Protein AF-A0A9P6S720-F1 (afdb_monomer_lite)

pLDDT: mean 76.8, std 18.46, range [33.25, 97.88]

Structure (mmCIF, N/CA/C/O backbone):
data_AF-A0A9P6S720-F1
#
_entry.id   AF-A0A9P6S720-F1
#
loop_
_atom_site.group_PDB
_atom_site.id
_atom_site.type_symbol
_atom_site.label_atom_id
_atom_site.label_alt_id
_atom_site.label_comp_id
_atom_site.label_asym_id
_atom_site.label_entity_id
_atom_site.label_seq_id
_atom_site.pdbx_PDB_ins_code
_atom_site.Cartn_x
_atom_site.Cartn_y
_atom_site.Cartn_z
_atom_site.occupancy
_atom_site.B_iso_or_equiv
_atom_site.auth_seq_id
_atom_site.auth_comp_id
_atom_site.auth_asym_id
_atom_site.auth_atom_id
_atom_site.pdbx_PDB_model_num
ATOM 1 N N . MET A 1 1 ? 17.315 -26.472 39.258 1.00 52.28 1 MET A N 1
ATOM 2 C CA . MET A 1 1 ? 18.480 -26.082 38.431 1.00 52.28 1 MET A CA 1
ATOM 3 C C . MET A 1 1 ? 19.164 -24.926 39.129 1.00 52.28 1 MET A C 1
ATOM 5 O O . MET A 1 1 ? 18.508 -23.915 39.336 1.00 52.28 1 MET A O 1
ATOM 9 N N . SER A 1 2 ? 20.413 -25.101 39.563 1.00 62.78 2 SER A N 1
ATOM 10 C CA . SER A 1 2 ? 21.173 -24.037 40.233 1.00 62.78 2 SER A CA 1
ATOM 11 C C . SER A 1 2 ? 21.426 -22.878 39.263 1.00 62.78 2 SER A C 1
ATOM 13 O O . SER A 1 2 ? 21.755 -23.125 38.101 1.00 62.78 2 SER A O 1
ATOM 15 N N . TYR A 1 3 ? 21.280 -21.635 39.731 1.00 51.88 3 TYR A N 1
ATOM 16 C CA . TYR A 1 3 ? 21.585 -20.415 38.970 1.00 51.88 3 TYR A CA 1
ATOM 17 C C . TYR A 1 3 ? 22.996 -20.443 38.360 1.00 51.88 3 TYR A C 1
ATOM 19 O O . TYR A 1 3 ? 23.184 -19.973 37.237 1.00 51.88 3 TYR A O 1
ATOM 27 N N . ALA A 1 4 ? 23.941 -21.114 39.027 1.00 59.47 4 ALA A N 1
ATOM 28 C CA . ALA A 1 4 ? 25.299 -21.327 38.537 1.00 59.47 4 ALA A CA 1
ATOM 29 C C . ALA A 1 4 ? 25.345 -22.037 37.170 1.00 59.47 4 ALA A C 1
ATOM 31 O O . ALA A 1 4 ? 26.154 -21.683 36.323 1.00 59.47 4 ALA A O 1
ATOM 32 N N . LEU A 1 5 ? 24.433 -22.982 36.900 1.00 60.88 5 LEU A N 1
ATOM 33 C CA . LEU A 1 5 ? 24.398 -23.717 35.627 1.00 60.88 5 LEU A CA 1
ATOM 34 C C . LEU A 1 5 ? 23.847 -22.879 34.466 1.00 60.88 5 LEU A C 1
ATOM 36 O O . LEU A 1 5 ? 24.187 -23.129 33.312 1.00 60.88 5 LEU A O 1
ATOM 40 N N . ILE A 1 6 ? 22.981 -21.899 34.745 1.00 64.56 6 ILE A N 1
ATOM 41 C CA . ILE A 1 6 ? 22.449 -20.993 33.717 1.00 64.56 6 ILE A CA 1
ATOM 42 C C . ILE A 1 6 ? 23.493 -19.926 33.384 1.00 64.56 6 ILE A C 1
ATOM 44 O O . ILE A 1 6 ? 23.727 -19.672 32.203 1.00 64.56 6 ILE A O 1
ATOM 48 N N . ALA A 1 7 ? 24.156 -19.369 34.403 1.00 62.78 7 ALA A N 1
ATOM 49 C CA . ALA A 1 7 ? 25.266 -18.435 34.229 1.00 62.78 7 ALA A CA 1
ATOM 50 C C . ALA A 1 7 ? 26.423 -19.083 33.450 1.00 62.78 7 ALA A C 1
ATOM 52 O O . ALA A 1 7 ? 26.843 -18.549 32.428 1.00 62.78 7 ALA A O 1
ATOM 53 N N . ASP A 1 8 ? 26.839 -20.292 33.832 1.00 69.75 8 ASP A N 1
ATOM 54 C CA . ASP A 1 8 ? 27.875 -21.065 33.135 1.00 69.75 8 ASP A CA 1
ATOM 55 C C . ASP A 1 8 ? 27.491 -21.372 31.673 1.00 69.75 8 ASP A C 1
ATOM 57 O O . ASP A 1 8 ? 28.316 -21.290 30.766 1.00 69.75 8 ASP A O 1
ATOM 61 N N . ARG A 1 9 ? 26.208 -21.629 31.383 1.00 69.12 9 ARG A N 1
ATOM 62 C CA . ARG A 1 9 ? 25.745 -21.862 30.003 1.00 69.12 9 ARG A CA 1
ATOM 63 C C . ARG A 1 9 ? 25.724 -20.593 29.147 1.00 69.12 9 ARG A C 1
ATOM 65 O O . ARG A 1 9 ? 25.932 -20.690 27.937 1.00 69.12 9 ARG A O 1
ATOM 72 N N . ILE A 1 10 ? 25.455 -19.431 29.743 1.00 67.50 10 ILE A N 1
ATOM 73 C CA . ILE A 1 10 ? 25.522 -18.128 29.062 1.00 67.50 10 ILE A CA 1
ATOM 74 C C . ILE A 1 10 ? 26.986 -17.759 28.804 1.00 67.50 10 ILE A C 1
ATOM 76 O O . ILE A 1 10 ? 27.323 -17.434 27.668 1.00 67.50 10 ILE A O 1
ATOM 80 N N . LEU A 1 11 ? 27.858 -17.930 29.803 1.00 68.62 11 LEU A N 1
ATOM 81 C CA . LEU A 1 11 ? 29.299 -17.695 29.687 1.00 68.62 11 LEU A CA 1
ATOM 82 C C . LEU A 1 11 ? 29.942 -18.602 28.630 1.00 68.62 11 LEU A C 1
ATOM 84 O O . LEU A 1 11 ? 30.684 -18.116 27.785 1.00 68.62 11 LEU A O 1
ATOM 88 N N . ARG A 1 12 ? 29.590 -19.895 28.574 1.00 69.88 12 ARG A N 1
ATOM 89 C CA . ARG A 1 12 ? 30.090 -20.806 27.523 1.00 69.88 12 ARG A CA 1
ATOM 90 C C . ARG A 1 12 ? 29.582 -20.460 26.127 1.00 69.88 12 ARG A C 1
ATOM 92 O O . ARG A 1 12 ? 30.325 -20.613 25.163 1.00 69.88 12 ARG A O 1
ATOM 99 N N . LYS A 1 13 ? 28.329 -20.005 25.995 1.00 67.94 13 LYS A N 1
ATOM 100 C CA . LYS A 1 13 ? 27.794 -19.550 24.700 1.00 67.94 13 LYS A CA 1
ATOM 101 C C . LYS A 1 13 ? 28.466 -18.264 24.222 1.00 67.94 13 LYS A C 1
ATOM 103 O O . LYS A 1 13 ? 28.666 -18.133 23.020 1.00 67.94 13 LYS A O 1
ATOM 108 N N . HIS A 1 14 ? 28.827 -17.365 25.138 1.00 58.88 14 HIS A N 1
ATOM 109 C CA . HIS A 1 14 ? 29.629 -16.183 24.821 1.00 58.88 14 HIS A CA 1
ATOM 110 C C . HIS A 1 14 ? 31.066 -16.565 24.454 1.00 58.88 14 HIS A C 1
ATOM 112 O O . HIS A 1 14 ? 31.522 -16.187 23.383 1.00 58.88 14 HIS A O 1
ATOM 118 N N . ALA A 1 15 ? 31.725 -17.427 25.236 1.00 59.47 15 ALA A N 1
ATOM 119 C CA . ALA A 1 15 ? 33.087 -17.894 24.959 1.00 59.47 15 ALA A CA 1
ATOM 120 C C . ALA A 1 15 ? 33.230 -18.605 23.599 1.00 59.47 15 ALA A C 1
ATOM 122 O O . ALA A 1 15 ? 34.258 -18.495 22.937 1.00 59.47 15 ALA A O 1
ATOM 123 N N . GLN A 1 16 ? 32.187 -19.303 23.139 1.00 62.94 16 GLN A N 1
ATOM 124 C CA . GLN A 1 16 ? 32.160 -19.926 21.808 1.00 62.94 16 GLN A CA 1
ATOM 125 C C . GLN A 1 16 ? 31.923 -18.924 20.660 1.00 62.94 16 GLN A C 1
ATOM 127 O O . GLN A 1 16 ? 32.181 -19.260 19.506 1.00 62.94 16 GLN A O 1
ATOM 132 N N . GLY A 1 17 ? 31.461 -17.703 20.950 1.00 55.16 17 GLY A N 1
ATOM 133 C CA . GLY A 1 17 ? 31.323 -16.609 19.981 1.00 55.16 17 GLY A CA 1
ATOM 134 C C . GLY A 1 17 ? 32.624 -15.841 19.700 1.00 55.16 17 GLY A C 1
ATOM 135 O O . GLY A 1 17 ? 32.725 -15.209 18.651 1.00 55.16 17 GLY A O 1
ATOM 136 N N . ILE A 1 18 ? 33.630 -15.962 20.578 1.00 49.88 18 ILE A N 1
ATOM 137 C CA . ILE A 1 18 ? 34.904 -15.209 20.566 1.00 49.88 18 ILE A CA 1
ATOM 138 C C . ILE A 1 18 ? 35.807 -15.549 19.358 1.00 49.88 18 ILE A C 1
ATOM 140 O O . ILE A 1 18 ? 36.716 -14.798 19.021 1.00 49.88 18 ILE A O 1
ATOM 144 N N . GLN A 1 19 ? 35.543 -16.625 18.606 1.00 48.62 19 GLN A N 1
ATOM 145 C CA . GLN A 1 19 ? 36.340 -16.946 17.406 1.00 48.62 19 GLN A CA 1
ATOM 146 C C . GLN A 1 19 ? 36.061 -16.056 16.178 1.00 48.62 19 GLN A C 1
ATOM 148 O O . GLN A 1 19 ? 36.709 -16.223 15.144 1.00 48.62 19 GLN A O 1
ATOM 153 N N . ARG A 1 20 ? 35.135 -15.092 16.256 1.00 50.00 20 ARG A N 1
ATOM 154 C CA . ARG A 1 20 ? 34.999 -14.032 15.244 1.00 50.00 20 ARG A CA 1
ATOM 155 C C . ARG A 1 20 ? 35.524 -12.726 15.826 1.00 50.00 20 ARG A C 1
ATOM 157 O O . ARG A 1 20 ? 34.793 -12.068 16.548 1.00 50.00 20 ARG A O 1
ATOM 164 N N . GLY A 1 21 ? 36.774 -12.399 15.490 1.00 49.19 21 GLY A N 1
ATOM 165 C CA . GLY A 1 21 ? 37.521 -11.232 15.972 1.00 49.19 21 GLY A CA 1
ATOM 166 C C . GLY A 1 21 ? 36.708 -9.938 16.008 1.00 49.19 21 GLY A C 1
ATOM 167 O O . GLY A 1 21 ? 36.538 -9.276 14.985 1.00 49.19 21 GLY A O 1
ATOM 168 N N . GLY A 1 22 ? 36.229 -9.621 17.205 1.00 54.44 22 GLY A N 1
ATOM 169 C CA . GLY A 1 22 ? 35.614 -8.370 17.615 1.00 54.44 22 GLY A CA 1
ATOM 170 C C . GLY A 1 22 ? 36.131 -8.048 19.015 1.00 54.44 22 GLY A C 1
ATOM 171 O O . GLY A 1 22 ? 36.424 -8.961 19.786 1.00 54.44 22 GLY A O 1
ATOM 172 N N . ASP A 1 23 ? 36.328 -6.762 19.261 1.00 52.97 23 ASP A N 1
ATOM 173 C CA . ASP A 1 23 ? 37.162 -6.184 20.311 1.00 52.97 23 ASP A CA 1
ATOM 174 C C . ASP A 1 23 ? 36.810 -6.662 21.736 1.00 52.97 23 ASP A C 1
ATOM 176 O O . ASP A 1 23 ? 35.655 -6.624 22.158 1.00 52.97 23 ASP A O 1
ATOM 180 N N . GLU A 1 24 ? 37.830 -7.069 22.505 1.00 57.31 24 GLU A N 1
ATOM 181 C CA . GLU A 1 24 ? 37.723 -7.601 23.881 1.00 57.31 24 GLU A CA 1
ATOM 182 C C . GLU A 1 24 ? 37.114 -6.603 24.897 1.00 57.31 24 GLU A C 1
ATOM 184 O O . GLU A 1 24 ? 36.799 -6.965 26.031 1.00 57.31 24 GLU A O 1
ATOM 189 N N . GLU A 1 25 ? 36.919 -5.344 24.501 1.00 58.59 25 GLU A N 1
ATOM 190 C CA . GLU A 1 25 ? 36.435 -4.254 25.352 1.00 58.59 25 GLU A CA 1
ATOM 191 C C . GLU A 1 25 ? 34.898 -4.248 25.518 1.00 58.59 25 GLU A C 1
ATOM 193 O O . GLU A 1 25 ? 34.381 -3.759 26.527 1.00 58.59 25 GLU A O 1
ATOM 198 N N . GLU A 1 26 ? 34.144 -4.847 24.583 1.00 58.03 26 GLU A N 1
ATOM 199 C CA . GLU A 1 26 ? 32.668 -4.898 24.636 1.00 58.03 26 GLU A CA 1
ATOM 200 C C . GLU A 1 26 ? 32.151 -5.872 25.718 1.00 58.03 26 GLU A C 1
ATOM 202 O O . GLU A 1 26 ? 31.072 -5.681 26.289 1.00 58.03 26 GLU A O 1
ATOM 207 N N . ASP A 1 27 ? 32.952 -6.881 26.070 1.00 61.22 27 ASP A N 1
ATOM 208 C CA . ASP A 1 27 ? 32.556 -7.952 26.989 1.00 61.22 27 ASP A CA 1
ATOM 209 C C . ASP A 1 27 ? 32.776 -7.602 28.476 1.00 61.22 27 ASP A C 1
ATOM 211 O O . ASP A 1 27 ? 32.102 -8.160 29.349 1.00 61.22 27 ASP A O 1
ATOM 215 N N . SER A 1 28 ? 33.644 -6.630 28.785 1.00 72.06 28 SER A N 1
ATOM 216 C CA . SER A 1 28 ? 33.959 -6.231 30.168 1.00 72.06 28 SER A CA 1
ATOM 217 C C . SER A 1 28 ? 32.763 -5.569 30.876 1.00 72.06 28 SER A C 1
ATOM 219 O O . SER A 1 28 ? 32.380 -5.946 31.986 1.00 72.06 28 SER A O 1
ATOM 221 N N . ALA A 1 29 ? 32.069 -4.654 30.190 1.00 71.81 29 ALA A N 1
ATOM 222 C CA . ALA A 1 29 ? 30.961 -3.888 30.771 1.00 71.81 29 ALA A CA 1
ATOM 223 C C . ALA A 1 29 ? 29.730 -4.752 31.114 1.00 71.81 29 ALA A C 1
ATOM 225 O O . ALA A 1 29 ? 28.983 -4.457 32.052 1.00 71.81 29 ALA A O 1
ATOM 226 N N . VAL A 1 30 ? 29.501 -5.834 30.361 1.00 69.50 30 VAL A N 1
ATOM 227 C CA . VAL A 1 30 ? 28.395 -6.770 30.617 1.00 69.50 30 VAL A CA 1
ATOM 228 C C . VAL A 1 30 ? 28.680 -7.617 31.855 1.00 69.50 30 VAL A C 1
ATOM 230 O O . VAL A 1 30 ? 27.772 -7.849 32.657 1.00 69.50 30 VAL A O 1
ATOM 233 N N . VAL A 1 31 ? 29.930 -8.051 32.034 1.00 73.25 31 VAL A N 1
ATOM 234 C CA . VAL A 1 31 ? 30.364 -8.822 33.206 1.00 73.25 31 VAL A CA 1
ATOM 235 C C . VAL A 1 31 ? 30.277 -7.967 34.471 1.00 73.25 31 VAL A C 1
ATOM 237 O O . VAL A 1 31 ? 29.676 -8.408 35.453 1.00 73.25 31 VAL A O 1
ATOM 240 N N . ASP A 1 32 ? 30.742 -6.719 34.422 1.00 75.94 32 ASP A N 1
ATOM 241 C CA . ASP A 1 32 ? 30.662 -5.788 35.552 1.00 75.94 32 ASP A CA 1
ATOM 242 C C . ASP A 1 32 ? 29.213 -5.476 35.954 1.00 75.94 32 ASP A C 1
ATOM 244 O O . ASP A 1 32 ? 28.881 -5.461 37.140 1.00 75.94 32 ASP A O 1
ATOM 248 N N . ALA A 1 33 ? 28.305 -5.313 34.984 1.00 73.75 33 ALA A N 1
ATOM 249 C CA . ALA A 1 33 ? 26.884 -5.092 35.259 1.00 73.75 33 ALA A CA 1
ATOM 250 C C . ALA A 1 33 ? 26.200 -6.311 35.911 1.00 73.75 33 ALA A C 1
ATOM 252 O O . ALA A 1 33 ? 25.282 -6.151 36.721 1.00 73.75 33 ALA A O 1
ATOM 253 N N . VAL A 1 34 ? 26.633 -7.530 35.568 1.00 71.00 34 VAL A N 1
ATOM 254 C CA . VAL A 1 34 ? 26.128 -8.776 36.169 1.00 71.00 34 VAL A CA 1
ATOM 255 C C . VAL A 1 34 ? 26.677 -8.963 37.583 1.00 71.00 34 VAL A C 1
ATOM 257 O O . VAL A 1 34 ? 25.914 -9.325 38.480 1.00 71.00 34 VAL A O 1
ATOM 260 N N . LEU A 1 35 ? 27.959 -8.668 37.805 1.00 74.56 35 LEU A N 1
ATOM 261 C CA . LEU A 1 35 ? 28.583 -8.731 39.129 1.00 74.56 35 LEU A CA 1
ATOM 262 C C . LEU A 1 35 ? 28.007 -7.669 40.080 1.00 74.56 35 LEU A C 1
ATOM 264 O O . LEU A 1 35 ? 27.707 -7.979 41.232 1.00 74.56 35 LEU A O 1
ATOM 268 N N . ALA A 1 36 ? 27.756 -6.450 39.591 1.00 74.88 36 ALA A N 1
ATOM 269 C CA . ALA A 1 36 ? 27.178 -5.358 40.377 1.00 74.88 36 ALA A CA 1
ATOM 270 C C . ALA A 1 36 ? 25.735 -5.626 40.843 1.00 74.88 36 ALA A C 1
ATOM 272 O O . ALA A 1 36 ? 25.296 -5.076 41.852 1.00 74.88 36 ALA A O 1
ATOM 273 N N . ALA A 1 37 ? 24.984 -6.472 40.132 1.00 73.69 37 ALA A N 1
ATOM 274 C CA . ALA A 1 37 ? 23.617 -6.825 40.509 1.00 73.69 37 ALA A CA 1
ATOM 275 C C . ALA A 1 37 ? 23.549 -7.817 41.688 1.00 73.69 37 ALA A C 1
ATOM 277 O O . ALA A 1 37 ? 22.506 -7.916 42.333 1.00 73.69 37 ALA A O 1
ATOM 278 N N . GLY A 1 38 ? 24.646 -8.514 42.002 1.00 73.69 38 GLY A N 1
ATOM 279 C CA . GLY A 1 38 ? 24.720 -9.486 43.093 1.00 73.69 38 GLY A CA 1
ATOM 280 C C . GLY A 1 38 ? 23.998 -10.811 42.807 1.00 73.69 38 GLY A C 1
ATOM 281 O O . GLY A 1 38 ? 23.066 -10.901 42.006 1.00 73.69 38 GLY A O 1
ATOM 282 N N . GLU A 1 39 ? 24.418 -11.871 43.500 1.00 76.81 39 GLU A N 1
ATOM 283 C CA . GLU A 1 39 ? 24.001 -13.261 43.235 1.00 76.81 39 GLU A CA 1
ATOM 284 C C . GLU A 1 39 ? 22.511 -13.556 43.506 1.00 76.81 39 GLU A C 1
ATOM 286 O O . GLU A 1 39 ? 22.001 -14.598 43.093 1.00 76.81 39 GLU A O 1
ATOM 291 N N . SER A 1 40 ? 21.789 -12.649 44.177 1.00 69.94 40 SER A N 1
ATOM 292 C CA . SER A 1 40 ? 20.371 -12.815 44.531 1.00 69.94 40 SER A CA 1
ATOM 293 C C . SER A 1 40 ? 19.406 -11.953 43.712 1.00 69.94 40 SER A C 1
ATOM 295 O O . SER A 1 40 ? 18.193 -11.998 43.947 1.00 69.94 40 SER A O 1
ATOM 297 N N . ALA A 1 41 ? 19.901 -11.175 42.742 1.00 75.12 41 ALA A N 1
ATOM 298 C CA . ALA A 1 41 ? 19.033 -10.328 41.940 1.00 75.12 41 ALA A CA 1
ATOM 299 C C . ALA A 1 41 ? 18.051 -11.162 41.092 1.00 75.12 41 ALA A C 1
ATOM 301 O O . ALA A 1 41 ? 18.449 -12.107 40.404 1.00 75.12 41 ALA A O 1
ATOM 302 N N . PRO A 1 42 ? 16.756 -10.792 41.060 1.00 80.19 42 PRO A N 1
ATOM 303 C CA . PRO A 1 42 ? 15.799 -11.395 40.145 1.00 80.19 42 PRO A CA 1
ATOM 304 C C . PRO A 1 42 ? 16.284 -11.282 38.693 1.00 80.19 42 PRO A C 1
ATOM 306 O O . PRO A 1 42 ? 16.763 -10.229 38.274 1.00 80.19 42 PRO A O 1
ATOM 309 N N . LEU A 1 43 ? 16.075 -12.325 37.879 1.00 68.56 43 LEU A N 1
ATOM 310 C CA . LEU A 1 43 ? 16.507 -12.378 36.467 1.00 68.56 43 LEU A CA 1
ATOM 311 C C . LEU A 1 43 ? 16.088 -11.155 35.635 1.00 68.56 43 LEU A C 1
ATOM 313 O O . LEU A 1 43 ? 16.782 -10.756 34.701 1.00 68.56 43 LEU A O 1
ATOM 317 N N . ARG A 1 44 ? 14.949 -10.542 35.974 1.00 66.06 44 ARG A N 1
ATOM 318 C CA . ARG A 1 44 ? 14.462 -9.324 35.316 1.00 66.06 44 ARG A CA 1
ATOM 319 C C . ARG A 1 44 ? 15.400 -8.134 35.539 1.00 66.06 44 ARG A C 1
ATOM 321 O O . ARG A 1 44 ? 15.567 -7.336 34.623 1.00 66.06 44 ARG A O 1
ATOM 328 N N . THR A 1 45 ? 16.003 -8.030 36.718 1.00 71.69 45 THR A N 1
ATOM 329 C CA . THR A 1 45 ? 16.954 -6.974 37.080 1.00 71.69 45 THR A CA 1
ATOM 330 C C . THR A 1 45 ? 18.264 -7.152 36.320 1.00 71.69 45 THR A C 1
ATOM 332 O O . THR A 1 45 ? 18.719 -6.204 35.688 1.00 71.69 45 THR A O 1
ATOM 335 N N . LEU A 1 46 ? 18.789 -8.382 36.263 1.00 70.62 46 LEU A N 1
ATOM 336 C CA . LEU A 1 46 ? 19.973 -8.721 35.462 1.00 70.62 46 LEU A CA 1
ATOM 337 C C . LEU A 1 46 ? 19.760 -8.416 33.973 1.00 70.62 46 LEU A C 1
ATOM 339 O O . LEU A 1 46 ? 20.585 -7.760 33.344 1.00 70.62 46 LEU A O 1
ATOM 343 N N . TYR A 1 47 ? 18.612 -8.809 33.412 1.00 74.50 47 TYR A N 1
ATOM 344 C CA . TYR A 1 47 ? 18.285 -8.509 32.016 1.00 74.50 47 TYR A CA 1
ATOM 345 C C . TYR A 1 47 ? 18.205 -6.999 31.740 1.00 74.50 47 TYR A C 1
ATOM 347 O O . TYR A 1 47 ? 18.676 -6.531 30.702 1.00 74.50 47 TYR A O 1
ATOM 355 N N . MET A 1 48 ? 17.612 -6.226 32.656 1.00 77.88 48 MET A N 1
ATOM 356 C CA . MET A 1 48 ? 17.531 -4.773 32.506 1.00 77.88 48 MET A CA 1
ATOM 357 C C . MET A 1 48 ? 18.901 -4.105 32.634 1.00 77.88 48 MET A C 1
ATOM 359 O O . MET A 1 48 ? 19.173 -3.202 31.849 1.00 77.88 48 MET A O 1
ATOM 363 N N . ALA A 1 49 ? 19.767 -4.570 33.537 1.00 76.06 49 ALA A N 1
ATOM 364 C CA . ALA A 1 49 ? 21.131 -4.064 33.691 1.00 76.06 49 ALA A CA 1
ATOM 365 C C . ALA A 1 49 ? 21.968 -4.291 32.421 1.00 76.06 49 ALA A C 1
ATOM 367 O O . ALA A 1 49 ? 22.521 -3.339 31.876 1.00 76.06 49 ALA A O 1
ATOM 368 N N . ILE A 1 50 ? 21.948 -5.512 31.871 1.00 76.50 50 ILE A N 1
ATOM 369 C CA . ILE A 1 50 ? 22.635 -5.850 30.610 1.00 76.50 50 ILE A CA 1
ATOM 370 C C . ILE A 1 50 ? 22.120 -4.980 29.453 1.00 76.50 50 ILE A C 1
ATOM 372 O O . ILE A 1 50 ? 22.893 -4.465 28.642 1.00 76.50 50 ILE A O 1
ATOM 376 N N . LYS A 1 51 ? 20.799 -4.779 29.373 1.00 78.69 51 LYS A N 1
ATOM 377 C CA . LYS A 1 51 ? 20.181 -3.944 28.335 1.00 78.69 51 LYS A CA 1
ATOM 378 C C . LYS A 1 51 ? 20.535 -2.459 28.481 1.00 78.69 51 LYS A C 1
ATOM 380 O O . LYS A 1 51 ? 20.648 -1.763 27.473 1.00 78.69 51 LYS A O 1
ATOM 385 N N . LEU A 1 52 ? 20.675 -1.965 29.711 1.00 78.94 52 LEU A N 1
ATOM 386 C CA . LEU A 1 52 ? 21.071 -0.582 29.968 1.00 78.94 52 LEU A CA 1
ATOM 387 C C . LEU A 1 52 ? 22.544 -0.362 29.600 1.00 78.94 52 LEU A C 1
ATOM 389 O O . LEU A 1 52 ? 22.832 0.587 28.875 1.00 78.94 52 LEU A O 1
ATOM 393 N N . ALA A 1 53 ? 23.432 -1.274 30.011 1.00 77.25 53 ALA A N 1
ATOM 394 C CA . ALA A 1 53 ? 24.864 -1.230 29.709 1.00 77.25 53 ALA A CA 1
ATOM 395 C C . ALA A 1 53 ? 25.124 -1.233 28.192 1.00 77.25 53 ALA A C 1
ATOM 397 O O . ALA A 1 53 ? 25.740 -0.313 27.658 1.00 77.25 53 ALA A O 1
ATOM 398 N N . THR A 1 54 ? 24.513 -2.171 27.459 1.00 77.94 54 THR A N 1
ATOM 399 C CA . THR A 1 54 ? 24.609 -2.220 25.984 1.00 77.94 54 THR A CA 1
ATOM 400 C C . THR A 1 54 ? 24.015 -0.989 25.290 1.00 77.94 54 THR A C 1
ATOM 402 O O . THR A 1 54 ? 24.461 -0.603 24.209 1.00 77.94 54 THR A O 1
ATOM 405 N N . SER A 1 55 ? 23.006 -0.336 25.879 1.00 77.94 55 SER A N 1
ATOM 406 C CA . SER A 1 55 ? 22.470 0.917 25.334 1.00 77.94 55 SER A CA 1
ATOM 407 C C . SER A 1 55 ? 23.381 2.116 25.598 1.00 77.94 55 SER A C 1
ATOM 409 O O . SER A 1 55 ? 23.407 3.027 24.771 1.00 77.94 55 SER A O 1
ATOM 411 N N . GLN A 1 56 ? 24.067 2.153 26.741 1.00 79.50 56 GLN A N 1
ATOM 412 C CA . GLN A 1 56 ? 25.004 3.220 27.088 1.00 79.50 56 GLN A CA 1
ATOM 413 C C . GLN A 1 56 ? 26.261 3.143 26.219 1.00 79.50 56 GLN A C 1
ATOM 415 O O . GLN A 1 56 ? 26.657 4.164 25.664 1.00 79.50 56 GLN A O 1
ATOM 420 N N . GLN A 1 57 ? 26.791 1.940 25.987 1.00 75.88 57 GLN A N 1
ATOM 421 C CA . GLN A 1 57 ? 27.961 1.720 25.131 1.00 75.88 57 GLN A CA 1
ATOM 422 C C . GLN A 1 57 ? 27.702 2.158 23.682 1.00 75.88 57 GLN A C 1
ATOM 424 O O . GLN A 1 57 ? 28.397 3.017 23.155 1.00 75.88 57 GLN A O 1
ATOM 429 N N . ARG A 1 58 ? 26.556 1.766 23.105 1.00 73.06 58 ARG A N 1
ATOM 430 C CA . ARG A 1 58 ? 26.122 2.243 21.774 1.00 73.06 58 ARG A CA 1
ATOM 431 C C . ARG A 1 58 ? 25.942 3.756 21.658 1.00 73.06 58 ARG A C 1
ATOM 433 O O . ARG A 1 58 ? 25.884 4.273 20.541 1.00 73.06 58 ARG A O 1
ATOM 440 N N . ASN A 1 59 ? 25.728 4.455 22.769 1.00 70.81 59 ASN A N 1
ATOM 441 C CA . ASN A 1 59 ? 25.643 5.913 22.776 1.00 70.81 59 ASN A CA 1
ATOM 442 C C . ASN A 1 59 ? 27.029 6.553 22.940 1.00 70.81 59 ASN A C 1
ATOM 444 O O . ASN A 1 59 ? 27.249 7.610 22.351 1.00 70.81 59 ASN A O 1
ATOM 448 N N . ALA A 1 60 ? 27.948 5.912 23.669 1.00 71.56 60 ALA A N 1
ATOM 449 C CA . ALA A 1 60 ? 29.345 6.326 23.779 1.00 71.56 60 ALA A CA 1
ATOM 450 C C . ALA A 1 60 ? 30.060 6.231 22.419 1.00 71.56 60 ALA A C 1
ATOM 452 O O . ALA A 1 60 ? 30.594 7.239 21.956 1.00 71.56 60 ALA A O 1
ATOM 453 N N . ASP A 1 61 ? 29.912 5.109 21.706 1.00 67.00 61 ASP A N 1
ATOM 454 C CA . ASP A 1 61 ? 30.509 4.897 20.374 1.00 67.00 61 ASP A CA 1
ATOM 455 C C . ASP A 1 61 ? 29.998 5.904 19.334 1.00 67.00 61 ASP A C 1
ATOM 457 O O . ASP A 1 61 ? 30.711 6.349 18.437 1.00 67.00 61 ASP A O 1
ATOM 461 N N . LYS A 1 62 ? 28.733 6.321 19.466 1.00 62.56 62 LYS A N 1
ATOM 462 C CA . LYS A 1 62 ? 28.148 7.359 18.605 1.00 62.56 62 LYS A CA 1
ATOM 463 C C . LYS A 1 62 ? 28.661 8.754 18.922 1.00 62.56 62 LYS A C 1
ATOM 465 O O . LYS A 1 62 ? 28.557 9.621 18.057 1.00 62.56 62 LYS A O 1
ATOM 470 N N . SER A 1 63 ? 29.123 8.999 20.146 1.00 61.12 63 SER A N 1
ATOM 471 C CA . SER A 1 63 ? 29.616 10.316 20.538 1.00 61.12 63 SER A CA 1
ATOM 472 C C . SER A 1 63 ? 31.013 10.572 19.974 1.00 61.12 63 SER A C 1
ATOM 474 O O . SER A 1 63 ? 31.263 11.681 19.502 1.00 61.12 63 SER A O 1
ATOM 476 N N . ASP A 1 64 ? 31.851 9.536 19.880 1.00 55.16 64 ASP A N 1
ATOM 477 C CA . ASP A 1 64 ? 33.221 9.660 19.375 1.00 55.16 64 ASP A CA 1
ATOM 478 C C . ASP A 1 64 ? 33.273 9.713 17.834 1.00 55.16 64 ASP A C 1
ATOM 480 O O . ASP A 1 64 ? 33.941 10.558 17.237 1.00 55.16 64 ASP A O 1
ATOM 484 N N . ASP A 1 65 ? 32.407 8.948 17.157 1.00 53.81 65 ASP A N 1
ATOM 485 C CA . ASP A 1 65 ? 32.271 8.988 15.689 1.00 53.81 65 ASP A CA 1
ATOM 486 C C . ASP A 1 65 ? 31.540 10.264 15.180 1.00 53.81 65 ASP A C 1
ATOM 488 O O . ASP A 1 65 ? 31.409 10.506 13.973 1.00 53.81 65 ASP A O 1
ATOM 492 N N . SER A 1 66 ? 31.047 11.122 16.090 1.00 52.19 66 SER A N 1
ATOM 493 C CA . SER A 1 66 ? 30.326 12.359 15.738 1.00 52.19 66 SER A CA 1
ATOM 494 C C . SER A 1 66 ? 31.228 13.569 15.473 1.00 52.19 66 SER A C 1
ATOM 496 O O . SER A 1 66 ? 30.787 14.515 14.814 1.00 52.19 66 SER A O 1
ATOM 498 N N . ILE A 1 67 ? 32.490 13.542 15.920 1.00 55.41 67 ILE A N 1
ATOM 499 C CA . ILE A 1 67 ? 33.385 14.712 15.855 1.00 55.41 67 ILE A CA 1
ATOM 500 C C . ILE A 1 67 ? 34.242 14.730 14.574 1.00 55.41 67 ILE A C 1
ATOM 502 O O . ILE A 1 67 ? 34.647 15.805 14.132 1.00 55.41 67 ILE A O 1
ATOM 506 N N . GLN A 1 68 ? 34.434 13.598 13.883 1.00 52.34 68 GLN A N 1
ATOM 507 C CA . GLN A 1 68 ? 35.258 13.539 12.660 1.00 52.34 68 GLN A CA 1
ATOM 508 C C . GLN A 1 68 ? 34.511 13.327 11.339 1.00 52.34 68 GLN A C 1
ATOM 510 O O . GLN A 1 68 ? 35.120 13.467 10.273 1.00 52.34 68 GLN A O 1
ATOM 515 N N . ARG A 1 69 ? 33.181 13.149 11.340 1.00 47.94 69 ARG A N 1
ATOM 516 C CA . ARG A 1 69 ? 32.374 13.243 10.103 1.00 47.94 69 ARG A CA 1
ATOM 517 C C . ARG A 1 69 ? 32.111 14.699 9.720 1.00 47.94 69 ARG A C 1
ATOM 519 O O . ARG A 1 69 ? 30.981 15.142 9.521 1.00 47.94 69 ARG A O 1
ATOM 526 N N . SER A 1 70 ? 33.210 15.434 9.603 1.00 49.84 70 SER A N 1
ATOM 527 C CA . SER A 1 70 ? 33.397 16.663 8.846 1.00 49.84 70 SER A CA 1
ATOM 528 C C . SER A 1 70 ? 32.503 16.648 7.617 1.00 49.84 70 SER A C 1
ATOM 530 O O . SER A 1 70 ? 32.820 15.919 6.696 1.00 49.84 70 SER A O 1
ATOM 532 N N . ARG A 1 71 ? 31.385 17.389 7.629 1.00 49.69 71 ARG A N 1
ATOM 533 C CA . ARG A 1 71 ? 30.593 17.917 6.493 1.00 49.69 71 ARG A CA 1
ATOM 534 C C . ARG A 1 71 ? 30.964 17.398 5.082 1.00 49.69 71 ARG A C 1
ATOM 536 O O . ARG A 1 71 ? 31.187 18.199 4.174 1.00 49.69 71 ARG A O 1
ATOM 543 N N . VAL A 1 72 ? 31.012 16.082 4.865 1.00 50.88 72 VAL A N 1
ATOM 544 C CA . VAL A 1 72 ? 31.357 15.511 3.565 1.00 50.88 72 VAL A CA 1
ATOM 545 C C . VAL A 1 72 ? 30.128 15.711 2.710 1.00 50.88 72 VAL A C 1
ATOM 547 O O . VAL A 1 72 ? 29.090 15.116 2.984 1.00 50.88 72 VAL A O 1
ATOM 550 N N . ALA A 1 73 ? 30.276 16.615 1.743 1.00 54.16 73 ALA A N 1
ATOM 551 C CA . ALA A 1 73 ? 29.429 16.846 0.587 1.00 54.16 73 ALA A CA 1
ATOM 552 C C . ALA A 1 73 ? 27.923 16.739 0.864 1.00 54.16 73 ALA A C 1
ATOM 554 O O . ALA A 1 73 ? 27.364 15.647 0.976 1.00 54.16 73 ALA A O 1
ATOM 555 N N . ARG A 1 74 ? 27.228 17.891 0.862 1.00 52.69 74 ARG A N 1
ATOM 556 C CA . ARG A 1 74 ? 25.783 17.929 0.578 1.00 52.69 74 ARG A CA 1
ATOM 557 C C . ARG A 1 74 ? 25.528 16.913 -0.526 1.00 52.69 74 ARG A C 1
ATOM 559 O O . ARG A 1 74 ? 26.055 17.100 -1.620 1.00 52.69 74 ARG A O 1
ATOM 566 N N . LYS A 1 75 ? 24.811 15.829 -0.201 1.00 56.75 75 LYS A N 1
ATOM 567 C CA . LYS A 1 75 ? 24.463 14.771 -1.148 1.00 56.75 75 LYS A CA 1
ATOM 568 C C . LYS A 1 75 ? 23.892 15.489 -2.353 1.00 56.75 75 LYS A C 1
ATOM 570 O O . LYS A 1 75 ? 22.797 16.043 -2.255 1.00 56.75 75 LYS A O 1
ATOM 575 N N . TYR A 1 76 ? 24.680 15.569 -3.423 1.00 59.78 76 TYR A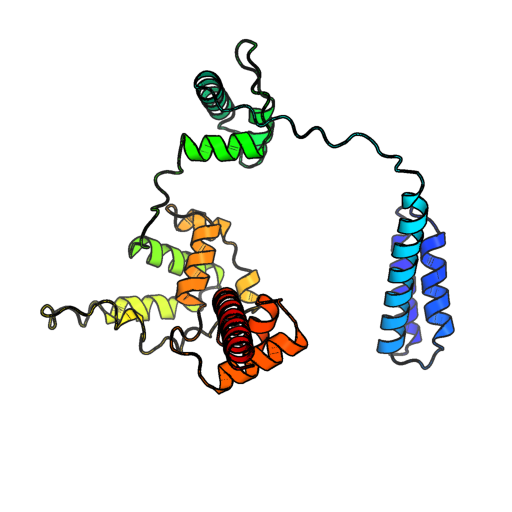 N 1
ATOM 576 C CA . TYR A 1 76 ? 24.215 16.082 -4.691 1.00 59.78 76 TYR A CA 1
ATOM 577 C C . TYR A 1 76 ? 23.068 15.151 -5.033 1.00 59.78 76 TYR A C 1
ATOM 579 O O . TYR A 1 76 ? 23.280 13.974 -5.312 1.00 59.78 76 TYR A O 1
ATOM 587 N N . THR A 1 77 ? 21.845 15.622 -4.815 1.00 61.41 77 THR A N 1
ATOM 588 C CA . THR A 1 77 ? 20.668 14.929 -5.297 1.00 61.41 77 THR A CA 1
ATOM 589 C C . THR A 1 77 ? 20.683 15.295 -6.765 1.00 61.41 77 THR A C 1
ATOM 591 O O . THR A 1 77 ? 20.444 16.463 -7.077 1.00 61.41 77 THR A O 1
ATOM 594 N N . PRO A 1 78 ? 21.123 14.385 -7.657 1.00 67.31 78 PRO A N 1
ATOM 595 C CA . PRO A 1 78 ? 21.157 14.708 -9.068 1.00 67.31 78 PRO A CA 1
ATOM 596 C C . PRO A 1 78 ? 19.763 15.191 -9.438 1.00 67.31 78 PRO A C 1
ATOM 598 O O . PRO A 1 78 ? 18.773 14.533 -9.100 1.00 67.31 78 PRO A O 1
ATOM 601 N N . VAL A 1 79 ? 19.699 16.381 -10.040 1.00 75.38 79 VAL A N 1
ATOM 602 C CA . VAL A 1 79 ? 18.449 16.950 -10.539 1.00 75.38 79 VAL A CA 1
ATOM 603 C C . VAL A 1 79 ? 17.772 15.848 -11.337 1.00 75.38 79 VAL A C 1
ATOM 605 O O . VAL A 1 79 ? 18.401 15.236 -12.204 1.00 75.38 79 VAL A O 1
ATOM 608 N N . ALA A 1 80 ? 16.535 15.520 -10.969 1.00 79.69 80 ALA A N 1
ATOM 609 C CA . ALA A 1 80 ? 15.812 14.424 -11.584 1.00 79.69 80 ALA A CA 1
ATOM 610 C C . ALA A 1 80 ? 15.601 14.753 -13.067 1.00 79.69 80 ALA A C 1
ATOM 612 O O . ALA A 1 80 ? 14.671 15.465 -13.424 1.00 79.69 80 ALA A O 1
ATOM 613 N N . ARG A 1 81 ? 16.503 14.266 -13.925 1.00 90.06 81 ARG A N 1
ATOM 614 C CA . ARG A 1 81 ? 16.388 14.394 -15.378 1.00 90.06 81 ARG A CA 1
ATOM 615 C C . ARG A 1 81 ? 15.072 13.743 -15.803 1.00 90.06 81 ARG A C 1
ATOM 617 O O . ARG A 1 81 ? 14.774 12.629 -15.370 1.00 90.06 81 ARG A O 1
ATOM 624 N N . GLU A 1 82 ? 14.289 14.404 -16.638 1.00 95.38 82 GLU A N 1
ATOM 625 C CA . GLU A 1 82 ? 13.048 13.830 -17.163 1.00 95.38 82 GLU A CA 1
ATOM 626 C C . GLU A 1 82 ? 13.349 12.635 -18.077 1.00 95.38 82 GLU A C 1
ATOM 628 O O . GLU A 1 82 ? 14.446 12.534 -18.630 1.00 95.38 82 GLU A O 1
ATOM 633 N N . TRP A 1 83 ? 12.425 11.679 -18.173 1.00 96.62 83 TRP A N 1
ATOM 634 C CA . TRP A 1 83 ? 12.574 10.521 -19.059 1.00 96.62 83 TRP A CA 1
ATOM 635 C C . TRP A 1 83 ? 12.275 10.933 -20.499 1.00 96.62 83 TRP A C 1
ATOM 637 O O . TRP A 1 83 ? 11.194 11.452 -20.772 1.00 96.62 83 TRP A O 1
ATOM 647 N N . THR A 1 84 ? 13.224 10.700 -21.403 1.00 96.69 84 THR A N 1
ATOM 648 C CA . THR A 1 84 ? 13.045 10.948 -22.838 1.00 96.69 84 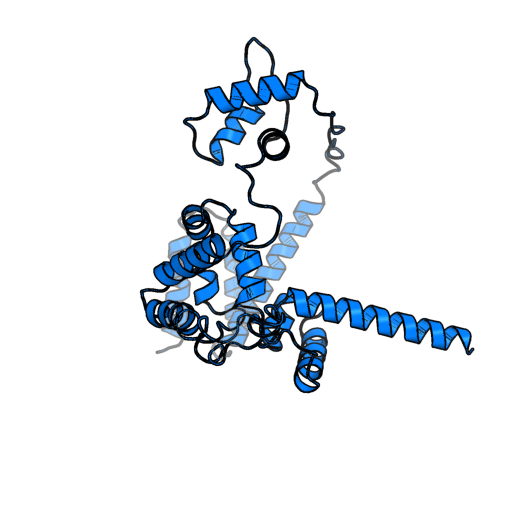THR A CA 1
ATOM 649 C C . THR A 1 84 ? 12.524 9.698 -23.547 1.00 96.69 84 THR A C 1
ATOM 651 O O . THR A 1 84 ? 12.608 8.586 -23.025 1.00 96.69 84 THR A O 1
ATOM 654 N N . LEU A 1 85 ? 12.014 9.866 -24.771 1.00 96.75 85 LEU A N 1
ATOM 655 C CA . LEU A 1 85 ? 11.625 8.734 -25.616 1.00 96.75 85 LEU A CA 1
ATOM 656 C C . LEU A 1 85 ? 12.821 7.808 -25.904 1.00 96.75 85 LEU A C 1
ATOM 658 O O . LEU A 1 85 ? 12.674 6.590 -25.911 1.00 96.75 85 LEU A O 1
ATOM 662 N N . GLU A 1 86 ? 14.012 8.380 -26.089 1.00 96.44 86 GLU A N 1
ATOM 663 C CA . GLU A 1 86 ? 15.256 7.625 -26.265 1.00 96.44 86 GLU A CA 1
ATOM 664 C C . GLU A 1 86 ? 15.558 6.755 -25.040 1.00 96.44 86 GLU A C 1
ATOM 666 O O . GLU A 1 86 ? 15.783 5.553 -25.191 1.00 96.44 86 GLU A O 1
ATOM 671 N N . ASP A 1 87 ? 15.464 7.324 -23.830 1.00 96.88 87 ASP A N 1
ATOM 672 C CA . ASP A 1 87 ? 15.646 6.578 -22.581 1.00 96.88 87 ASP A CA 1
ATOM 673 C C . ASP A 1 87 ? 14.654 5.401 -22.491 1.00 96.88 87 ASP A C 1
ATOM 675 O O . ASP A 1 87 ? 15.031 4.304 -22.079 1.00 96.88 87 ASP A O 1
ATOM 679 N N . ASP A 1 88 ? 13.396 5.598 -22.902 1.00 97.56 88 ASP A N 1
ATOM 680 C CA . ASP A 1 88 ? 12.365 4.553 -22.887 1.00 97.56 88 ASP A CA 1
ATOM 681 C C . ASP A 1 88 ? 12.661 3.422 -23.882 1.00 97.56 88 ASP A C 1
ATOM 683 O O . ASP A 1 88 ? 12.490 2.241 -23.561 1.00 97.56 88 ASP A O 1
ATOM 687 N N . THR A 1 89 ? 13.128 3.763 -25.087 1.00 96.44 89 THR A N 1
ATOM 688 C CA . THR A 1 89 ? 13.531 2.761 -26.086 1.00 96.44 89 THR A CA 1
ATOM 689 C C . THR A 1 89 ? 14.752 1.966 -25.630 1.00 96.44 89 THR A C 1
ATOM 691 O O . THR A 1 89 ? 14.768 0.740 -25.773 1.00 96.44 89 THR A O 1
ATOM 694 N N . LEU A 1 90 ? 15.734 2.635 -25.018 1.00 97.12 90 LEU A N 1
ATOM 695 C CA . LEU A 1 90 ? 16.928 2.000 -24.471 1.00 97.12 90 LEU A CA 1
ATOM 696 C C . LEU A 1 90 ? 16.570 1.081 -23.300 1.00 97.12 90 LEU A C 1
ATOM 698 O O . LEU A 1 90 ? 17.001 -0.070 -23.268 1.00 97.12 90 LEU A O 1
ATOM 702 N N . LEU A 1 91 ? 15.711 1.550 -22.389 1.00 96.88 91 LEU A N 1
ATOM 703 C CA . LEU A 1 91 ? 15.184 0.757 -21.280 1.00 96.88 91 LEU A CA 1
ATOM 704 C C . LEU A 1 91 ? 14.485 -0.514 -21.788 1.00 96.88 91 LEU A C 1
ATOM 706 O O . LEU A 1 91 ? 14.745 -1.597 -21.270 1.00 96.88 91 LEU A O 1
ATOM 710 N N . LYS A 1 92 ? 13.652 -0.411 -22.832 1.00 96.50 92 LYS A N 1
ATOM 711 C CA . LYS A 1 92 ? 12.996 -1.572 -23.459 1.00 96.50 92 LYS A CA 1
ATOM 712 C C . LYS A 1 92 ? 13.982 -2.582 -24.020 1.00 96.50 92 LYS A C 1
ATOM 714 O O . LYS A 1 92 ? 13.825 -3.773 -23.759 1.00 96.50 92 LYS A O 1
ATOM 719 N N . ARG A 1 93 ? 14.982 -2.128 -24.777 1.00 97.00 93 ARG A N 1
ATOM 720 C CA . ARG A 1 93 ? 15.991 -3.028 -25.353 1.00 97.00 93 ARG A CA 1
ATOM 721 C C . ARG A 1 93 ? 16.803 -3.722 -24.258 1.00 97.00 93 ARG A C 1
ATOM 723 O O . ARG A 1 93 ? 16.954 -4.934 -24.322 1.00 97.00 93 ARG A O 1
ATOM 730 N N . LEU A 1 94 ? 17.226 -2.986 -23.227 1.00 97.00 94 LEU A N 1
ATOM 731 C CA . LEU A 1 94 ? 17.986 -3.534 -22.098 1.00 97.00 94 LEU A CA 1
ATOM 732 C C . LEU A 1 94 ? 17.204 -4.586 -21.308 1.00 97.00 94 LEU A C 1
ATOM 734 O O . LEU A 1 94 ? 17.771 -5.614 -20.941 1.00 97.00 94 LEU A O 1
ATOM 738 N N . VAL A 1 95 ? 15.914 -4.347 -21.049 1.00 95.88 95 VAL A N 1
ATOM 739 C CA . VAL A 1 95 ? 15.057 -5.331 -20.369 1.00 95.88 95 VAL A CA 1
ATOM 740 C C . VAL A 1 95 ? 14.858 -6.572 -21.239 1.00 95.88 95 VAL A C 1
ATOM 742 O O . VAL A 1 95 ? 14.930 -7.682 -20.724 1.00 95.88 95 VAL A O 1
ATOM 745 N N . GLN A 1 96 ? 14.661 -6.403 -22.550 1.00 95.44 96 GLN A N 1
ATOM 746 C CA . GLN A 1 96 ? 14.505 -7.528 -23.474 1.00 95.44 96 GLN A CA 1
ATOM 747 C C . GLN A 1 96 ? 15.782 -8.375 -23.589 1.00 95.44 96 GLN A C 1
ATOM 749 O O . GLN A 1 96 ? 15.695 -9.596 -23.662 1.00 95.44 96 GLN A O 1
ATOM 754 N N . GLU A 1 97 ? 16.955 -7.739 -23.592 1.00 96.94 97 GLU A N 1
ATOM 755 C CA . GLU A 1 97 ? 18.261 -8.410 -23.624 1.00 96.94 97 GLU A CA 1
ATOM 756 C C . GLU A 1 97 ? 18.520 -9.238 -22.358 1.00 96.94 97 GLU A C 1
ATOM 758 O O . GLU A 1 97 ? 19.132 -10.298 -22.421 1.00 96.94 97 GLU A O 1
ATOM 763 N N . HIS A 1 98 ? 18.025 -8.777 -21.208 1.00 96.44 98 HIS A N 1
ATOM 764 C CA . HIS A 1 98 ? 18.235 -9.423 -19.911 1.00 96.44 98 HIS A CA 1
ATOM 765 C C . HIS A 1 98 ? 16.993 -10.164 -19.404 1.00 96.44 98 HIS A C 1
ATOM 767 O O . HIS A 1 98 ? 16.865 -10.375 -18.198 1.00 96.44 98 HIS A O 1
ATOM 773 N N . ILE A 1 99 ? 16.079 -10.558 -20.297 1.00 93.25 99 ILE A N 1
ATOM 774 C CA . ILE A 1 99 ? 14.800 -11.175 -19.918 1.00 93.25 99 ILE A CA 1
ATOM 775 C C . ILE A 1 99 ? 14.972 -12.496 -19.152 1.00 93.25 99 ILE A C 1
ATOM 777 O O . ILE A 1 99 ? 14.138 -12.832 -18.315 1.00 93.25 99 ILE A O 1
ATOM 781 N N . ASP A 1 100 ? 16.085 -13.198 -19.374 1.00 94.06 100 ASP A N 1
ATOM 782 C CA . ASP A 1 100 ? 16.419 -14.458 -18.699 1.00 94.06 100 ASP A CA 1
ATOM 783 C C . ASP A 1 100 ? 16.922 -14.260 -17.256 1.00 94.06 100 ASP A C 1
ATOM 785 O O . ASP A 1 100 ? 17.088 -15.222 -16.503 1.00 94.06 100 ASP A O 1
ATOM 789 N N . VAL A 1 101 ? 17.188 -13.016 -16.842 1.00 91.62 101 VAL A N 1
ATOM 790 C CA . VAL A 1 101 ? 17.636 -12.701 -15.484 1.00 91.62 101 VAL A CA 1
ATOM 791 C C . VAL A 1 101 ? 16.411 -12.526 -14.578 1.00 91.62 101 VAL A C 1
ATOM 793 O O . VAL A 1 101 ? 15.578 -11.660 -14.842 1.00 91.62 101 VAL A O 1
ATOM 796 N N . PRO A 1 102 ? 16.296 -13.271 -13.464 1.00 85.25 102 PRO A N 1
ATOM 797 C CA . PRO A 1 102 ? 15.152 -13.139 -12.569 1.00 85.25 102 PRO A CA 1
ATOM 798 C C . PRO A 1 102 ? 15.124 -11.776 -11.859 1.00 85.25 102 PRO A C 1
ATOM 800 O O . PRO A 1 102 ? 16.163 -11.162 -11.576 1.00 85.25 102 PRO A O 1
ATOM 803 N N . GLU A 1 103 ? 13.924 -11.312 -11.500 1.00 84.44 103 GLU A N 1
ATOM 804 C CA . GLU A 1 103 ? 13.775 -10.186 -10.577 1.00 84.44 103 GLU A CA 1
ATOM 805 C C . GLU A 1 103 ? 14.295 -10.555 -9.171 1.00 84.44 103 GLU A C 1
ATOM 807 O O . GLU A 1 103 ? 14.131 -11.694 -8.731 1.00 84.44 103 GLU A O 1
ATOM 812 N N . PRO A 1 104 ? 14.917 -9.616 -8.428 1.00 89.31 104 PRO A N 1
ATOM 813 C CA . PRO A 1 104 ? 15.154 -8.207 -8.768 1.00 89.31 104 PRO A CA 1
ATOM 814 C C . PRO A 1 104 ? 16.465 -7.952 -9.540 1.00 89.31 104 PRO A C 1
ATOM 816 O O . PRO A 1 104 ? 16.763 -6.805 -9.878 1.00 89.31 104 PRO A O 1
ATOM 819 N N . SER A 1 105 ? 17.261 -8.990 -9.807 1.00 93.12 105 SER A N 1
ATOM 820 C CA . SER A 1 105 ? 18.629 -8.888 -10.338 1.00 93.12 105 SER A CA 1
ATOM 821 C C . SER A 1 105 ? 18.710 -8.257 -11.729 1.00 93.12 105 SER A C 1
ATOM 823 O O . SER A 1 105 ? 19.684 -7.557 -12.019 1.00 93.12 105 SER A O 1
ATOM 825 N N . ILE A 1 106 ? 17.675 -8.430 -12.559 1.00 95.25 106 ILE A N 1
ATOM 826 C CA . ILE A 1 106 ? 17.570 -7.793 -13.882 1.00 95.25 106 ILE A CA 1
ATOM 827 C C . ILE A 1 106 ? 17.771 -6.276 -13.803 1.00 95.25 106 ILE A C 1
ATOM 829 O O . ILE A 1 106 ? 18.496 -5.689 -14.605 1.00 95.25 106 ILE A O 1
ATOM 833 N N . TRP A 1 107 ? 17.223 -5.629 -12.774 1.00 96.12 107 TRP A N 1
ATOM 834 C CA . TRP A 1 107 ? 17.220 -4.173 -12.683 1.00 96.12 107 TRP A CA 1
ATOM 835 C C . TRP A 1 107 ? 18.600 -3.582 -12.410 1.00 96.12 107 TRP A C 1
ATOM 837 O O . TRP A 1 107 ? 18.872 -2.466 -12.847 1.00 96.12 107 TRP A O 1
ATOM 847 N N . HIS A 1 108 ? 19.486 -4.333 -11.753 1.00 94.94 108 HIS A N 1
ATOM 848 C CA . HIS A 1 108 ? 20.880 -3.933 -11.567 1.00 94.94 108 HIS A CA 1
ATOM 849 C C . HIS A 1 108 ? 21.671 -3.970 -12.878 1.00 94.94 108 HIS A C 1
ATOM 851 O O . HIS A 1 108 ? 22.537 -3.122 -13.089 1.00 94.94 108 HIS A O 1
ATOM 857 N N . LYS A 1 109 ? 21.360 -4.921 -13.768 1.00 95.44 109 LYS A N 1
ATOM 858 C CA . LYS A 1 109 ? 21.952 -4.990 -15.111 1.00 95.44 109 LYS A CA 1
ATOM 859 C C . LYS A 1 109 ? 21.407 -3.880 -16.005 1.00 95.44 109 LYS A C 1
ATOM 861 O O . LYS A 1 109 ? 22.181 -3.165 -16.627 1.00 95.44 109 LYS A O 1
ATOM 866 N N . VAL A 1 110 ? 20.094 -3.662 -15.971 1.00 96.62 110 VAL A N 1
ATOM 867 C CA . VAL A 1 110 ? 19.415 -2.625 -16.760 1.00 96.62 110 VAL A CA 1
ATOM 868 C C . VAL A 1 110 ? 19.853 -1.212 -16.356 1.00 96.62 110 VAL A C 1
ATOM 870 O O . VAL A 1 110 ? 20.087 -0.378 -17.222 1.00 96.62 110 VAL A O 1
ATOM 873 N N . SER A 1 111 ? 20.012 -0.915 -15.061 1.00 94.94 111 SER A N 1
ATOM 874 C CA . SER A 1 111 ? 20.353 0.442 -14.593 1.00 94.94 111 SER A CA 1
ATOM 875 C C . SER A 1 111 ? 21.761 0.921 -14.958 1.00 94.94 111 SER A C 1
ATOM 877 O O . SER A 1 111 ? 22.046 2.104 -14.840 1.00 94.94 111 SER A O 1
ATOM 879 N N . GLY A 1 112 ? 22.664 0.006 -15.315 1.00 91.25 112 GLY A N 1
ATOM 880 C CA . GLY A 1 112 ? 24.029 0.323 -15.752 1.00 91.25 112 GLY A CA 1
ATOM 881 C C . GLY A 1 112 ? 24.341 -0.206 -17.151 1.00 91.25 112 GLY A C 1
ATOM 882 O O . GLY A 1 112 ? 25.504 -0.232 -17.547 1.00 91.25 112 GLY A O 1
ATOM 883 N N . GLY A 1 113 ? 23.322 -0.683 -17.865 1.00 91.12 113 GLY A N 1
ATOM 884 C CA . GLY A 1 113 ? 23.472 -1.327 -19.157 1.00 91.12 113 GLY A CA 1
ATOM 885 C C . GLY A 1 113 ? 23.820 -0.333 -20.260 1.00 91.12 113 GLY A C 1
ATOM 886 O O . GLY A 1 113 ? 23.459 0.846 -20.200 1.00 91.12 113 GLY A O 1
ATOM 887 N N . THR A 1 114 ? 24.528 -0.832 -21.271 1.00 92.94 114 THR A N 1
ATOM 888 C CA . THR A 1 114 ? 24.926 -0.067 -22.455 1.00 92.94 114 THR A CA 1
ATOM 889 C C . THR A 1 114 ? 24.520 -0.837 -23.702 1.00 92.94 114 THR A C 1
ATOM 891 O O . THR A 1 114 ? 24.862 -2.009 -23.814 1.00 92.94 114 THR A O 1
ATOM 894 N N . ILE A 1 115 ? 23.832 -0.184 -24.640 1.00 87.81 115 ILE A N 1
ATOM 895 C CA . ILE A 1 115 ? 23.513 -0.746 -25.961 1.00 87.81 115 ILE A CA 1
ATOM 896 C C . ILE A 1 115 ? 23.956 0.267 -27.010 1.00 87.81 115 ILE A C 1
ATOM 898 O O . ILE A 1 115 ? 23.607 1.440 -26.911 1.00 87.81 115 ILE A O 1
ATOM 902 N N . ASP A 1 116 ? 24.738 -0.172 -27.998 1.00 88.50 116 ASP A N 1
ATOM 903 C CA . ASP A 1 116 ? 25.219 0.667 -29.107 1.00 88.50 116 ASP A CA 1
ATOM 904 C C . ASP A 1 116 ? 25.959 1.947 -28.636 1.00 88.50 116 ASP A C 1
ATOM 906 O O . ASP A 1 116 ? 25.891 3.002 -29.260 1.00 88.50 116 ASP A O 1
ATOM 910 N N . GLY A 1 117 ? 26.652 1.868 -27.490 1.00 92.00 117 GLY A N 1
ATOM 911 C CA . GLY A 1 117 ? 27.361 2.995 -26.866 1.00 92.00 117 GLY A CA 1
ATOM 912 C C . GLY A 1 117 ? 26.482 3.949 -26.044 1.00 92.00 117 GLY A C 1
ATOM 913 O O . GLY A 1 117 ? 27.015 4.820 -25.356 1.00 92.00 117 GLY A O 1
ATOM 914 N N . ALA A 1 118 ? 25.157 3.775 -26.048 1.00 92.06 118 ALA A N 1
ATOM 915 C CA . ALA A 1 118 ? 24.238 4.541 -25.212 1.00 92.06 118 ALA A CA 1
ATOM 916 C C . ALA A 1 118 ? 24.089 3.894 -23.826 1.00 92.06 118 ALA A C 1
ATOM 918 O O . ALA A 1 118 ? 23.733 2.720 -23.717 1.00 92.06 118 ALA A O 1
ATOM 919 N N . ILE A 1 119 ? 24.345 4.665 -22.763 1.00 93.12 119 ILE A N 1
ATOM 920 C CA . ILE A 1 119 ? 24.288 4.203 -21.367 1.00 93.12 119 ILE A CA 1
ATOM 921 C C . ILE A 1 119 ? 23.032 4.750 -20.693 1.00 93.12 119 ILE A C 1
ATOM 923 O O . ILE A 1 119 ? 22.820 5.966 -20.643 1.00 93.12 119 ILE A O 1
ATOM 927 N N . LEU A 1 120 ? 22.232 3.866 -20.093 1.00 91.62 120 LEU A N 1
ATOM 928 C CA . LEU A 1 120 ? 21.081 4.274 -19.295 1.00 91.62 120 LEU A CA 1
ATOM 929 C C . LEU A 1 120 ? 21.555 4.710 -17.898 1.00 91.62 120 LEU A C 1
ATOM 931 O O . LEU A 1 120 ? 21.532 3.930 -16.958 1.00 91.62 120 LEU A O 1
ATOM 935 N N . LEU A 1 121 ? 22.008 5.959 -17.745 1.00 90.88 121 LEU A N 1
ATOM 936 C CA . LEU A 1 121 ? 22.524 6.516 -16.478 1.00 90.88 121 LEU A CA 1
ATOM 937 C C . LEU A 1 121 ? 21.404 6.806 -15.455 1.00 90.88 121 LEU A C 1
ATOM 939 O O . LEU A 1 121 ? 21.185 7.946 -15.036 1.00 90.88 121 LEU A O 1
ATOM 943 N N . ARG A 1 122 ? 20.649 5.777 -15.067 1.00 93.88 122 ARG A N 1
ATOM 944 C CA . ARG A 1 122 ? 19.481 5.870 -14.181 1.00 93.88 122 ARG A CA 1
ATOM 945 C C . ARG A 1 122 ? 19.631 4.929 -12.995 1.00 93.88 122 ARG A C 1
ATOM 947 O O . ARG A 1 122 ? 20.261 3.888 -13.075 1.00 93.88 122 ARG A O 1
ATOM 954 N N . THR A 1 123 ? 19.031 5.283 -11.862 1.00 94.12 123 THR A N 1
ATOM 955 C CA . THR A 1 123 ? 19.052 4.407 -10.684 1.00 94.12 123 THR A CA 1
ATOM 956 C C . THR A 1 123 ? 18.094 3.227 -10.858 1.00 94.12 123 THR A C 1
ATOM 958 O O . THR A 1 123 ? 17.041 3.368 -11.482 1.00 94.12 123 THR A O 1
ATOM 961 N N . VAL A 1 124 ? 18.410 2.088 -10.228 1.00 95.19 124 VAL A N 1
ATOM 962 C CA . VAL A 1 124 ? 17.564 0.876 -10.204 1.00 95.19 124 VAL A CA 1
ATOM 963 C C . VAL A 1 124 ? 16.084 1.197 -9.915 1.00 95.19 124 VAL A C 1
ATOM 965 O O . VAL A 1 124 ? 15.233 0.828 -10.726 1.00 95.19 124 VAL A O 1
ATOM 968 N N . PRO A 1 125 ? 15.723 1.955 -8.853 1.00 93.62 125 PRO A N 1
ATOM 969 C CA . PRO A 1 125 ? 14.316 2.249 -8.574 1.00 93.62 125 PRO A CA 1
ATOM 970 C C . PRO A 1 125 ? 13.653 3.146 -9.630 1.00 93.62 125 PRO A C 1
ATOM 972 O O . PRO A 1 125 ? 12.438 3.071 -9.812 1.00 93.62 125 PRO A O 1
ATOM 975 N N . SER A 1 126 ? 14.426 4.002 -10.312 1.00 94.62 126 SER A N 1
ATOM 976 C CA . SER A 1 126 ? 13.924 4.854 -11.397 1.00 94.62 126 SER A CA 1
ATOM 977 C C . SER A 1 126 ? 13.552 4.009 -12.613 1.00 94.62 126 SER A C 1
ATOM 979 O O . SER A 1 126 ? 12.453 4.171 -13.141 1.00 94.62 126 SER A O 1
ATOM 981 N N . CYS A 1 127 ? 14.418 3.066 -13.005 1.00 95.44 127 CYS A N 1
ATOM 982 C CA . CYS A 1 127 ? 14.152 2.134 -14.103 1.00 95.44 127 CYS A CA 1
ATOM 983 C C . CYS A 1 127 ? 12.922 1.267 -13.819 1.00 95.44 127 CYS A C 1
ATOM 985 O O . CYS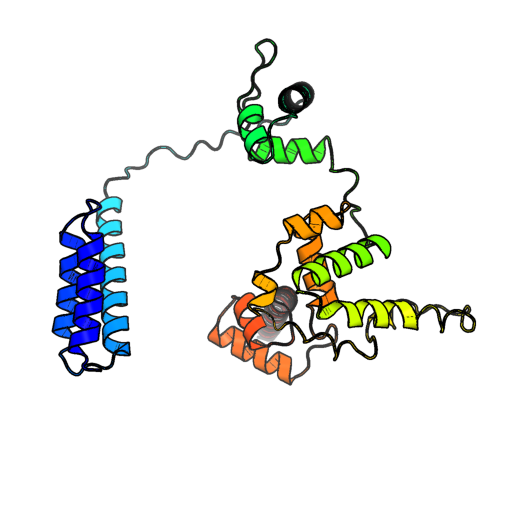 A 1 127 ? 12.027 1.214 -14.653 1.00 95.44 127 CYS A O 1
ATOM 987 N N . VAL A 1 128 ? 12.818 0.677 -12.620 1.00 93.69 128 VAL A N 1
ATOM 988 C CA . VAL A 1 128 ? 11.651 -0.135 -12.214 1.00 93.69 128 VAL A CA 1
ATOM 989 C C . VAL A 1 128 ? 10.361 0.678 -12.303 1.00 93.69 128 VAL A C 1
ATOM 991 O O . VAL A 1 128 ? 9.357 0.224 -12.851 1.00 93.69 128 VAL A O 1
ATOM 994 N N . ARG A 1 129 ? 10.369 1.902 -11.759 1.00 92.25 129 ARG A N 1
ATOM 995 C CA . ARG A 1 129 ? 9.187 2.768 -11.774 1.00 92.25 129 ARG A CA 1
ATOM 996 C C . ARG A 1 129 ? 8.798 3.140 -13.198 1.00 92.25 129 ARG A C 1
ATOM 998 O O . ARG A 1 129 ? 7.617 3.082 -13.517 1.00 92.25 129 ARG A O 1
ATOM 1005 N N . ARG A 1 130 ? 9.769 3.504 -14.041 1.00 95.88 130 ARG A N 1
ATOM 1006 C CA . ARG A 1 130 ? 9.502 3.849 -15.439 1.00 95.88 130 ARG A CA 1
ATOM 1007 C C . ARG A 1 130 ? 9.003 2.649 -16.229 1.00 95.88 130 ARG A C 1
ATOM 1009 O O . ARG A 1 130 ? 8.032 2.790 -16.961 1.00 95.88 130 ARG A O 1
ATOM 1016 N N . TRP A 1 131 ? 9.594 1.476 -16.025 1.00 95.12 131 TRP A N 1
ATOM 1017 C CA . TRP A 1 131 ? 9.151 0.245 -16.669 1.00 95.12 131 TRP A CA 1
ATOM 1018 C C . TRP A 1 131 ? 7.685 -0.046 -16.379 1.00 95.12 131 TRP A C 1
ATOM 1020 O O . TRP A 1 131 ? 6.919 -0.264 -17.305 1.00 95.12 131 TRP A O 1
ATOM 1030 N N . ARG A 1 132 ? 7.265 0.070 -15.114 1.00 89.56 132 ARG A N 1
ATOM 1031 C CA . ARG A 1 132 ? 5.856 -0.088 -14.713 1.00 89.56 132 ARG A CA 1
ATOM 1032 C C . ARG A 1 132 ? 4.914 0.945 -15.338 1.00 89.56 132 ARG A C 1
ATOM 1034 O O . ARG A 1 132 ? 3.719 0.689 -15.407 1.00 89.56 132 ARG A O 1
ATOM 1041 N N . VAL A 1 133 ? 5.421 2.108 -15.748 1.00 90.38 133 VAL A N 1
ATOM 1042 C CA . VAL A 1 133 ? 4.635 3.120 -16.475 1.00 90.38 133 VAL A CA 1
ATOM 1043 C C . VAL A 1 133 ? 4.509 2.754 -17.956 1.00 90.38 133 VAL A C 1
ATOM 1045 O O . VAL A 1 133 ? 3.429 2.900 -18.515 1.00 90.38 133 VAL A O 1
ATOM 1048 N N . LEU A 1 134 ? 5.589 2.278 -18.586 1.00 91.75 134 LEU A N 1
ATOM 1049 C CA . LEU A 1 134 ? 5.606 1.904 -20.008 1.00 91.75 134 LEU A CA 1
ATOM 1050 C C . LEU A 1 134 ? 4.886 0.579 -20.282 1.00 91.75 134 LEU A C 1
ATOM 1052 O O . LEU A 1 134 ? 4.158 0.445 -21.260 1.00 91.75 134 LEU A O 1
ATOM 1056 N N . TYR A 1 135 ? 5.111 -0.390 -19.403 1.00 86.62 135 TYR A N 1
ATOM 1057 C CA . TYR A 1 135 ? 4.562 -1.736 -19.432 1.00 86.62 135 TYR A CA 1
ATOM 1058 C C . TYR A 1 135 ? 3.898 -1.968 -18.085 1.00 86.62 135 TYR A C 1
ATOM 1060 O O . TYR A 1 135 ? 4.467 -2.645 -17.219 1.00 86.62 135 TYR A O 1
ATOM 1068 N N . PRO A 1 136 ? 2.721 -1.359 -17.855 1.00 75.25 136 PRO A N 1
ATOM 1069 C CA . PRO A 1 136 ? 1.939 -1.733 -16.696 1.00 75.25 136 PRO A CA 1
ATOM 1070 C C . PRO A 1 136 ? 1.766 -3.257 -16.750 1.00 75.25 136 PRO A C 1
ATOM 1072 O O . PRO A 1 136 ? 1.434 -3.776 -17.823 1.00 75.25 136 PRO A O 1
ATOM 1075 N N . PRO A 1 137 ? 2.044 -3.986 -15.650 1.00 69.75 137 PRO A N 1
ATOM 1076 C CA . PRO A 1 137 ? 1.789 -5.422 -15.609 1.00 69.75 137 PRO A CA 1
ATOM 1077 C C . PRO A 1 137 ? 0.372 -5.657 -16.133 1.00 69.75 137 PRO A C 1
ATOM 1079 O O . PRO A 1 137 ? -0.494 -4.845 -15.784 1.00 69.75 137 PRO A O 1
ATOM 1082 N N . PRO A 1 138 ? 0.175 -6.664 -17.014 1.00 63.56 138 PRO A N 1
ATOM 1083 C CA . PRO A 1 138 ? -1.019 -6.832 -17.841 1.00 63.56 138 PRO A CA 1
ATOM 1084 C C . PRO A 1 138 ? -2.240 -6.591 -16.978 1.00 63.56 138 PRO A C 1
ATOM 1086 O O . PRO A 1 138 ? -2.535 -7.417 -16.123 1.00 63.56 138 PRO A O 1
ATOM 1089 N N . LEU A 1 139 ? -2.798 -5.384 -17.141 1.00 55.00 139 LEU A N 1
ATOM 1090 C CA . LEU A 1 139 ? -3.677 -4.692 -16.203 1.00 55.00 139 LEU A CA 1
ATOM 1091 C C . LEU A 1 139 ? -3.897 -5.487 -14.917 1.00 55.00 139 LEU A C 1
ATOM 1093 O O . LEU A 1 139 ? -4.877 -6.223 -14.807 1.00 55.00 139 LEU A O 1
ATOM 1097 N N . GLY A 1 140 ? -3.009 -5.302 -13.934 1.00 55.03 140 GLY A N 1
ATOM 1098 C CA . GLY A 1 140 ? -3.456 -5.459 -12.559 1.00 55.03 140 GLY A CA 1
ATOM 1099 C C . GLY A 1 140 ? -4.701 -4.597 -12.453 1.00 55.03 140 GLY A C 1
ATOM 1100 O O . GLY A 1 140 ? -4.583 -3.386 -12.629 1.00 55.03 140 GLY A O 1
ATOM 1101 N N . GLN A 1 141 ? -5.884 -5.218 -12.397 1.00 62.47 141 GLN A N 1
ATOM 1102 C CA . GLN A 1 141 ? -7.161 -4.578 -12.713 1.00 62.47 141 GLN A CA 1
ATOM 1103 C C . GLN A 1 141 ? -7.427 -3.458 -11.712 1.00 62.47 141 GLN A C 1
ATOM 1105 O O . GLN A 1 141 ? -8.123 -3.650 -10.722 1.00 62.47 141 GLN A O 1
ATOM 1110 N N . THR A 1 142 ? -6.850 -2.276 -11.893 1.00 59.88 142 THR A N 1
ATOM 1111 C CA . THR A 1 142 ? -7.050 -1.143 -10.997 1.00 59.88 142 THR A CA 1
ATOM 1112 C C . THR A 1 142 ? -8.548 -0.862 -10.966 1.00 59.88 142 THR A C 1
ATOM 1114 O O . THR A 1 142 ? -9.151 -0.453 -11.953 1.00 59.88 142 THR A O 1
ATOM 1117 N N . GLY A 1 143 ? -9.199 -1.229 -9.861 1.00 77.12 143 GLY A N 1
ATOM 1118 C CA . GLY A 1 143 ? -10.639 -1.439 -9.886 1.00 77.12 143 GLY A CA 1
ATOM 1119 C C . GLY A 1 143 ? -11.129 -2.432 -8.844 1.00 77.12 143 GLY A C 1
ATOM 1120 O O . GLY A 1 143 ? -10.411 -2.828 -7.925 1.00 77.12 143 GLY A O 1
ATOM 1121 N N . ARG A 1 144 ? -12.409 -2.782 -8.968 1.00 84.00 144 ARG A N 1
ATOM 1122 C CA . ARG A 1 144 ? -13.058 -3.755 -8.087 1.00 84.00 144 ARG A CA 1
ATOM 1123 C C . ARG A 1 144 ? -12.440 -5.134 -8.298 1.00 84.00 144 ARG A C 1
ATOM 1125 O O . ARG A 1 144 ? -12.101 -5.479 -9.423 1.00 84.00 144 ARG A O 1
ATOM 1132 N N . TRP A 1 145 ? -12.336 -5.893 -7.214 1.00 86.12 145 TRP A N 1
ATOM 1133 C CA . TRP A 1 145 ? -11.972 -7.302 -7.270 1.00 86.12 145 TRP A CA 1
ATOM 1134 C C . TRP A 1 145 ? -13.079 -8.070 -7.984 1.00 86.12 145 TRP A C 1
ATOM 1136 O O . TRP A 1 145 ? -14.249 -7.938 -7.611 1.00 86.12 145 TRP A O 1
ATOM 1146 N N . LEU A 1 146 ? -12.720 -8.807 -9.034 1.00 87.25 146 LEU A N 1
ATOM 1147 C CA . LEU A 1 146 ? -13.657 -9.730 -9.669 1.00 87.25 146 LEU A CA 1
ATOM 1148 C C . LEU A 1 146 ? -13.849 -10.965 -8.790 1.00 87.25 146 LEU A C 1
ATOM 1150 O O . LEU A 1 146 ? -12.987 -11.315 -7.982 1.00 87.25 146 LEU A O 1
ATOM 1154 N N . VAL A 1 147 ? -14.974 -11.650 -8.979 1.00 83.00 147 VAL A N 1
ATOM 1155 C CA . VAL A 1 147 ? -15.324 -12.844 -8.199 1.00 83.00 147 VAL A CA 1
ATOM 1156 C C . VAL A 1 147 ? -14.270 -13.940 -8.387 1.00 83.00 147 VAL A C 1
ATOM 1158 O O . VAL A 1 147 ? -13.884 -14.599 -7.429 1.00 83.00 147 VAL A O 1
ATOM 1161 N N . GLU A 1 148 ? -13.728 -14.087 -9.595 1.00 85.50 148 GLU A N 1
ATOM 1162 C CA . GLU A 1 148 ? -12.693 -15.068 -9.928 1.00 85.50 148 GLU A CA 1
ATOM 1163 C C . GLU A 1 148 ? -11.331 -14.720 -9.308 1.00 85.50 148 GLU A C 1
ATOM 1165 O O . GLU A 1 148 ? -10.559 -15.607 -8.945 1.00 85.50 148 GLU A O 1
ATOM 1170 N N . GLU A 1 149 ? -11.008 -13.428 -9.181 1.00 89.81 149 GLU A N 1
ATOM 1171 C CA . GLU A 1 149 ? -9.813 -12.980 -8.450 1.00 89.81 149 GLU A CA 1
ATOM 1172 C C . GLU A 1 149 ? -9.956 -13.280 -6.961 1.00 89.81 149 GLU A C 1
ATOM 1174 O O . GLU A 1 149 ? -9.025 -13.766 -6.320 1.00 89.81 149 GLU A O 1
ATOM 1179 N N . GLU A 1 150 ? -11.142 -13.002 -6.425 1.00 89.25 150 GLU A N 1
ATOM 1180 C CA . GLU A 1 150 ? -11.453 -13.200 -5.021 1.00 89.25 150 GLU A CA 1
ATOM 1181 C C . GLU A 1 150 ? -11.414 -14.687 -4.641 1.00 89.25 150 GLU A C 1
ATOM 1183 O O . GLU A 1 150 ? -10.824 -15.054 -3.624 1.00 89.25 150 GLU A O 1
ATOM 1188 N N . LEU A 1 151 ? -11.941 -15.552 -5.509 1.00 85.56 151 LEU A N 1
ATOM 1189 C CA . LEU A 1 151 ? -11.861 -17.004 -5.372 1.00 85.56 151 LEU A CA 1
ATOM 1190 C C . LEU A 1 151 ? -10.419 -17.511 -5.364 1.00 85.56 151 LEU A C 1
ATOM 1192 O O . LEU A 1 151 ? -10.032 -18.219 -4.436 1.00 85.56 151 LEU A O 1
ATOM 1196 N N . ARG A 1 152 ? -9.600 -17.099 -6.340 1.00 90.75 152 ARG A N 1
ATOM 1197 C CA . ARG A 1 152 ? -8.182 -17.492 -6.398 1.00 90.75 152 ARG A CA 1
ATOM 1198 C C . ARG A 1 152 ? -7.398 -16.998 -5.186 1.00 90.75 152 ARG A C 1
ATOM 1200 O O . ARG A 1 152 ? -6.536 -17.714 -4.685 1.00 90.75 152 ARG A O 1
ATOM 1207 N N . LEU A 1 153 ? -7.706 -15.799 -4.682 1.00 91.69 153 LEU A N 1
ATOM 1208 C CA . LEU A 1 153 ? -7.096 -15.277 -3.459 1.00 91.69 153 LEU A CA 1
ATOM 1209 C C . LEU A 1 153 ? -7.454 -16.149 -2.250 1.00 91.69 153 LEU A C 1
ATOM 1211 O O . LEU A 1 153 ? -6.571 -16.496 -1.465 1.00 91.69 153 LEU A O 1
ATOM 1215 N N . GLN A 1 154 ? -8.730 -16.502 -2.092 1.00 87.94 154 GLN A N 1
ATOM 1216 C CA . GLN A 1 154 ? -9.186 -17.363 -0.999 1.00 87.94 154 GLN A CA 1
ATOM 1217 C C . GLN A 1 154 ? -8.559 -18.757 -1.075 1.00 87.94 154 GLN A C 1
ATOM 1219 O O . GLN A 1 154 ? -8.059 -19.251 -0.063 1.00 87.94 154 GLN A O 1
ATOM 1224 N N . GLU A 1 155 ? -8.536 -19.357 -2.265 1.00 87.19 155 GLU A N 1
ATOM 1225 C CA . GLU A 1 155 ? -7.927 -20.661 -2.518 1.00 87.19 155 GLU A CA 1
ATOM 1226 C C . GLU A 1 155 ? -6.434 -20.642 -2.167 1.00 87.19 155 GLU A C 1
ATOM 1228 O O . GLU A 1 155 ? -6.001 -21.410 -1.305 1.00 87.19 155 GLU A O 1
ATOM 1233 N N . ALA A 1 156 ? -5.678 -19.678 -2.701 1.00 91.25 156 ALA A N 1
ATOM 1234 C CA . ALA A 1 156 ? -4.246 -19.533 -2.444 1.00 91.25 156 ALA A CA 1
ATOM 1235 C C . ALA A 1 156 ? -3.913 -19.343 -0.954 1.00 91.25 156 ALA A C 1
ATOM 1237 O O . ALA A 1 156 ? -2.909 -19.853 -0.452 1.00 91.25 156 ALA A O 1
ATOM 1238 N N . ILE A 1 157 ? -4.760 -18.615 -0.221 1.00 89.50 157 ILE A N 1
ATOM 1239 C CA . ILE A 1 157 ? -4.621 -18.455 1.230 1.00 89.50 157 ILE A CA 1
ATOM 1240 C C . ILE A 1 157 ? -4.935 -19.769 1.953 1.00 89.50 157 ILE A C 1
ATOM 1242 O O . ILE A 1 157 ? -4.233 -20.132 2.899 1.00 89.50 157 ILE A O 1
ATOM 1246 N N . SER A 1 158 ? -5.984 -20.479 1.533 1.00 84.81 158 SER A N 1
ATOM 1247 C CA . SER A 1 158 ? -6.423 -21.724 2.168 1.00 84.81 158 SER A CA 1
ATOM 1248 C C . SER A 1 158 ? -5.381 -22.841 2.052 1.00 84.81 158 SER A C 1
ATOM 1250 O O . SER A 1 158 ? -5.131 -23.545 3.034 1.00 84.81 158 SER A O 1
ATOM 1252 N N . GLU A 1 159 ? -4.698 -22.935 0.909 1.00 87.44 159 GLU A N 1
ATOM 1253 C CA . GLU A 1 159 ? -3.625 -23.902 0.670 1.00 87.44 159 GLU A CA 1
ATOM 1254 C C . GLU A 1 159 ? -2.427 -23.671 1.596 1.00 87.44 159 GLU A C 1
ATOM 1256 O O . GLU A 1 159 ? -1.863 -24.624 2.132 1.00 87.44 159 GLU A O 1
ATOM 1261 N N . GLN A 1 160 ? -2.064 -22.408 1.856 1.00 87.88 160 GLN A N 1
ATOM 1262 C CA . GLN A 1 160 ? -0.984 -22.085 2.798 1.00 87.88 160 GLN A CA 1
ATOM 1263 C C . GLN A 1 160 ? -1.338 -22.404 4.257 1.00 87.88 160 GLN A C 1
ATOM 1265 O O . GLN A 1 160 ? -0.450 -22.464 5.107 1.00 87.88 160 GLN A O 1
ATOM 1270 N N . PHE A 1 161 ? -2.617 -22.626 4.571 1.00 81.94 161 PHE A N 1
ATOM 1271 C CA . PHE A 1 161 ? -3.088 -22.931 5.921 1.00 81.94 161 PHE A CA 1
ATOM 1272 C C . PHE A 1 161 ? -3.357 -24.426 6.189 1.00 81.94 161 PHE A C 1
ATOM 1274 O O . PHE A 1 161 ? -4.110 -24.748 7.114 1.00 81.94 161 PHE A O 1
ATOM 1281 N N . GLU A 1 162 ? -2.714 -25.340 5.452 1.00 70.62 162 GLU A N 1
ATOM 1282 C CA . GLU A 1 162 ? -2.745 -26.796 5.705 1.00 70.62 162 GLU A CA 1
ATOM 1283 C C . GLU A 1 162 ? -4.179 -27.374 5.781 1.00 70.62 162 GLU A C 1
ATOM 1285 O O . GLU A 1 162 ? -4.545 -28.079 6.725 1.00 70.62 162 GLU A O 1
ATOM 1290 N N . GLY A 1 163 ? -5.038 -27.039 4.810 1.00 53.47 163 GLY A N 1
ATOM 1291 C CA . GLY A 1 163 ? -6.320 -27.729 4.581 1.00 53.47 163 GLY A CA 1
ATOM 1292 C C . GLY A 1 163 ? -7.433 -27.485 5.613 1.00 53.47 163 GLY A C 1
ATOM 1293 O O . GLY A 1 163 ? -8.550 -27.962 5.434 1.00 53.47 163 GLY A O 1
ATOM 1294 N N . LYS A 1 164 ? -7.201 -26.701 6.675 1.00 52.19 164 LYS A N 1
ATOM 1295 C CA . LYS A 1 164 ? -8.236 -26.405 7.694 1.00 52.19 164 LYS A CA 1
ATOM 1296 C C . LYS A 1 164 ? -9.246 -25.330 7.280 1.00 52.19 164 LYS A C 1
ATOM 1298 O O . LYS A 1 164 ? -10.224 -25.125 7.994 1.00 52.19 164 LYS A O 1
ATOM 1303 N N . TYR A 1 165 ? -9.027 -24.659 6.149 1.00 54.12 165 TYR A N 1
ATOM 1304 C CA . TYR A 1 165 ? -9.936 -23.638 5.611 1.00 54.12 165 TYR A CA 1
ATOM 1305 C C . TYR A 1 165 ? -10.738 -24.099 4.385 1.00 54.12 165 TYR A C 1
ATOM 1307 O O . TYR A 1 165 ? -11.665 -23.389 3.998 1.00 54.12 165 TYR A O 1
ATOM 1315 N N . GLN A 1 166 ? -10.455 -25.289 3.830 1.00 47.81 166 GLN A N 1
ATOM 1316 C CA . GLN A 1 166 ? -11.177 -25.849 2.674 1.00 47.81 166 GLN A CA 1
ATOM 1317 C C . GLN A 1 166 ? -12.698 -25.893 2.921 1.00 47.81 166 GLN A C 1
ATOM 1319 O O . GLN A 1 166 ? -13.493 -25.508 2.073 1.00 47.81 166 GLN A O 1
ATOM 1324 N N . VAL A 1 167 ? -13.096 -26.242 4.152 1.00 46.16 167 VAL A N 1
ATOM 1325 C CA . VAL A 1 167 ? -14.502 -26.376 4.576 1.00 46.16 167 VAL A CA 1
ATOM 1326 C C . VAL A 1 167 ? -15.281 -25.060 4.479 1.00 46.16 167 VAL A C 1
ATOM 1328 O O . VAL A 1 167 ? -16.501 -25.069 4.348 1.00 46.16 167 VAL A O 1
ATOM 1331 N N . LEU A 1 168 ? -14.611 -23.909 4.548 1.00 46.62 168 LEU A N 1
ATOM 1332 C CA . LEU A 1 168 ? -15.304 -22.628 4.596 1.00 46.62 168 LEU A CA 1
ATOM 1333 C C . LEU A 1 168 ? -15.546 -22.022 3.209 1.00 46.62 168 LEU A C 1
ATOM 1335 O O . LEU A 1 168 ? -16.587 -21.403 2.996 1.00 46.62 168 LEU A O 1
ATOM 1339 N N . VAL A 1 169 ? -14.623 -22.237 2.269 1.00 47.47 169 VAL A N 1
ATOM 1340 C CA . VAL A 1 169 ? -14.786 -21.807 0.871 1.00 47.47 169 VAL A CA 1
ATOM 1341 C C . VAL A 1 169 ? -15.950 -22.575 0.226 1.00 47.47 169 VAL A C 1
ATOM 1343 O O . VAL A 1 169 ? -16.832 -21.959 -0.373 1.00 47.47 169 VAL A O 1
ATOM 1346 N N . ASP A 1 170 ? -16.067 -23.881 0.495 1.00 42.22 170 ASP A N 1
ATOM 1347 C CA . ASP A 1 170 ? -17.188 -24.712 0.026 1.00 42.22 170 ASP A CA 1
ATOM 1348 C C . ASP A 1 170 ? -18.547 -24.299 0.619 1.00 42.22 170 ASP A C 1
ATOM 1350 O O . ASP A 1 170 ? -19.578 -24.351 -0.058 1.00 42.22 170 ASP A O 1
ATOM 1354 N N . VAL A 1 171 ? -18.575 -23.853 1.880 1.00 47.88 171 VAL A N 1
ATOM 1355 C CA . VAL A 1 171 ? -19.802 -23.362 2.537 1.00 47.88 171 VAL A CA 1
ATOM 1356 C C . VAL A 1 171 ? -20.208 -21.976 2.025 1.00 47.88 171 VAL A C 1
ATOM 1358 O O . VAL A 1 171 ? -21.399 -21.654 2.019 1.00 47.88 171 VAL A O 1
ATOM 1361 N N . MET A 1 172 ? -19.248 -21.159 1.585 1.00 44.75 172 MET A N 1
ATOM 1362 C CA . MET A 1 172 ? -19.511 -19.838 1.011 1.00 44.75 172 MET A CA 1
ATOM 1363 C C . MET A 1 172 ? -19.988 -19.922 -0.444 1.00 44.75 172 MET A C 1
ATOM 1365 O O . MET A 1 172 ? -20.871 -19.158 -0.820 1.00 44.75 172 MET A O 1
ATOM 1369 N N . LEU A 1 173 ? -19.499 -20.888 -1.227 1.00 49.84 173 LEU A N 1
ATOM 1370 C CA . LEU A 1 173 ? -19.888 -21.050 -2.633 1.00 49.84 173 LEU A CA 1
ATOM 1371 C C . LEU A 1 173 ? -21.215 -21.798 -2.830 1.00 49.84 173 LEU A C 1
ATOM 1373 O O . LEU A 1 173 ? -21.985 -21.464 -3.730 1.00 49.84 173 LEU A O 1
ATOM 1377 N N . ASN A 1 174 ? -21.543 -22.763 -1.967 1.00 47.56 174 ASN A N 1
ATOM 1378 C CA . ASN A 1 174 ? -22.764 -23.564 -2.131 1.00 47.56 174 ASN A CA 1
ATOM 1379 C C . ASN A 1 174 ? -24.050 -22.889 -1.620 1.00 47.56 174 ASN A C 1
ATOM 1381 O O . ASN A 1 174 ? -25.148 -23.351 -1.933 1.00 47.56 174 ASN A O 1
ATOM 1385 N N . LYS A 1 175 ? -23.962 -21.791 -0.855 1.00 50.16 175 LYS A N 1
ATOM 1386 C CA . LYS A 1 175 ? -25.161 -21.102 -0.340 1.00 50.16 175 LYS A CA 1
ATOM 1387 C C . LYS A 1 175 ? -25.829 -20.172 -1.355 1.00 50.16 175 LYS A C 1
ATOM 1389 O O . LYS A 1 175 ? -27.049 -20.026 -1.290 1.00 50.16 175 LYS A O 1
ATOM 1394 N N . ASP A 1 176 ? -25.088 -19.625 -2.319 1.00 49.56 176 ASP A N 1
ATOM 1395 C CA . ASP A 1 176 ? -25.668 -18.738 -3.338 1.00 49.56 176 ASP A CA 1
ATOM 1396 C C . ASP A 1 176 ? -26.324 -19.513 -4.491 1.00 49.56 176 ASP A C 1
ATOM 1398 O O . ASP A 1 176 ? -27.394 -19.128 -4.965 1.00 49.56 176 ASP A O 1
ATOM 1402 N N . LEU A 1 177 ? -25.797 -20.671 -4.895 1.00 49.00 177 LEU A N 1
ATOM 1403 C CA . LEU A 1 177 ? -26.396 -21.443 -5.995 1.00 49.00 177 LEU A CA 1
ATOM 1404 C C . LEU A 1 177 ? -27.788 -22.009 -5.656 1.00 49.00 177 LEU A C 1
ATOM 1406 O O . LEU A 1 177 ? -28.632 -22.129 -6.545 1.00 49.00 177 LEU A O 1
ATOM 1410 N N . ALA A 1 178 ? -28.072 -22.285 -4.379 1.00 50.78 178 ALA A N 1
ATOM 1411 C CA . ALA A 1 178 ? -29.379 -22.780 -3.944 1.00 50.78 178 ALA A CA 1
ATOM 1412 C C . ALA A 1 178 ? -30.433 -21.670 -3.741 1.00 50.78 178 ALA A C 1
ATOM 1414 O O . ALA A 1 178 ? -31.627 -21.956 -3.799 1.00 50.78 178 ALA A O 1
ATOM 1415 N N . GLN A 1 179 ? -30.033 -20.407 -3.536 1.00 50.44 179 GLN A N 1
ATOM 1416 C CA . GLN A 1 179 ? -30.971 -19.297 -3.280 1.00 50.44 179 GLN A CA 1
ATOM 1417 C C . GLN A 1 179 ? -31.260 -18.418 -4.509 1.00 50.44 179 GLN A C 1
ATOM 1419 O O . GLN A 1 179 ? -32.181 -17.600 -4.483 1.00 50.44 179 GLN A O 1
ATOM 1424 N N . THR A 1 180 ? -30.529 -18.603 -5.613 1.00 46.50 180 THR A N 1
ATOM 1425 C CA . THR A 1 180 ? -30.591 -17.688 -6.770 1.00 46.50 180 THR A CA 1
ATOM 1426 C C . THR A 1 180 ? -31.720 -17.991 -7.769 1.00 46.50 180 THR A C 1
ATOM 1428 O O . THR A 1 180 ? -31.961 -17.186 -8.664 1.00 46.50 180 THR A O 1
ATOM 1431 N N . LYS A 1 181 ? -32.500 -19.073 -7.620 1.00 48.75 181 LYS A N 1
ATOM 1432 C CA . LYS A 1 181 ? -33.634 -19.323 -8.537 1.00 48.75 181 LYS A CA 1
ATOM 1433 C C . LYS A 1 181 ? -34.926 -18.552 -8.228 1.00 48.75 181 LYS A C 1
ATOM 1435 O O . LYS A 1 181 ? -35.784 -18.519 -9.100 1.00 48.75 181 LYS A O 1
ATOM 1440 N N . GLU A 1 182 ? -35.075 -17.891 -7.073 1.00 49.53 182 GLU A N 1
ATOM 1441 C CA . GLU A 1 182 ? -36.392 -17.331 -6.689 1.00 49.53 182 GLU A CA 1
ATOM 1442 C C . GLU A 1 182 ? -36.432 -15.833 -6.318 1.00 49.53 182 GLU A C 1
ATOM 1444 O O . GLU A 1 182 ? -37.503 -15.296 -6.057 1.00 49.53 182 GLU A O 1
ATOM 1449 N N . LYS A 1 183 ? -35.311 -15.093 -6.328 1.00 47.59 183 LYS A N 1
ATOM 1450 C CA . LYS A 1 183 ? -35.305 -13.664 -5.921 1.00 47.59 183 LYS A CA 1
ATOM 1451 C C . LYS A 1 183 ? -34.618 -12.703 -6.889 1.00 47.59 183 LYS A C 1
ATOM 1453 O O . LYS A 1 183 ? -34.045 -11.691 -6.492 1.00 47.59 183 LYS A O 1
ATOM 1458 N N . GLN A 1 184 ? -34.756 -12.960 -8.185 1.00 48.56 184 GLN A N 1
ATOM 1459 C CA . GLN A 1 184 ? -34.304 -12.058 -9.243 1.00 48.56 184 GLN A CA 1
ATOM 1460 C C . GLN A 1 184 ? -35.328 -10.946 -9.531 1.00 48.56 184 GLN A C 1
ATOM 1462 O O . GLN A 1 184 ? -35.782 -10.778 -10.652 1.00 48.56 184 GLN A O 1
ATOM 1467 N N . MET A 1 185 ? -35.694 -10.160 -8.516 1.00 44.38 185 MET A N 1
ATOM 1468 C CA . MET A 1 185 ? -36.247 -8.817 -8.705 1.00 44.38 185 MET A CA 1
ATOM 1469 C C . MET A 1 185 ? -36.012 -7.990 -7.438 1.00 44.38 185 MET A C 1
ATOM 1471 O O . MET A 1 185 ? -36.513 -8.317 -6.368 1.00 44.38 185 MET A O 1
ATOM 1475 N N . ARG A 1 186 ? -35.311 -6.864 -7.624 1.00 41.59 186 ARG A N 1
ATOM 1476 C CA . ARG A 1 186 ? -34.912 -5.820 -6.656 1.00 41.59 186 ARG A CA 1
ATOM 1477 C C . ARG A 1 186 ? -33.526 -6.006 -6.026 1.00 41.59 186 ARG A C 1
ATOM 1479 O O . ARG A 1 186 ? -33.325 -6.753 -5.080 1.00 41.59 186 ARG A O 1
ATOM 1486 N N . SER A 1 187 ? -32.592 -5.213 -6.558 1.00 58.47 187 SER A N 1
ATOM 1487 C CA . SER A 1 187 ? -31.344 -4.748 -5.935 1.00 58.47 187 SER A CA 1
ATOM 1488 C C . SER A 1 187 ? -31.491 -4.535 -4.418 1.00 58.47 187 SER A C 1
ATOM 1490 O O . SER A 1 187 ? -32.333 -3.736 -3.996 1.00 58.47 187 SER A O 1
ATOM 1492 N N . PRO A 1 188 ? -30.710 -5.273 -3.601 1.00 47.81 188 PRO A N 1
ATOM 1493 C CA . PRO A 1 188 ? -29.624 -4.651 -2.835 1.00 47.81 188 PRO A CA 1
ATOM 1494 C C . PRO A 1 188 ? -28.430 -5.617 -2.633 1.00 47.81 188 PRO A C 1
ATOM 1496 O O . PRO A 1 188 ? -28.146 -6.058 -1.521 1.00 47.81 188 PRO A O 1
ATOM 1499 N N . VAL A 1 189 ? -27.697 -5.951 -3.699 1.00 45.31 189 VAL A N 1
ATOM 1500 C CA . VAL A 1 189 ? -26.650 -7.003 -3.671 1.00 45.31 189 VAL A CA 1
ATOM 1501 C C . VAL A 1 189 ? -25.444 -6.660 -2.771 1.00 45.31 189 VAL A C 1
ATOM 1503 O O . VAL A 1 189 ? -24.765 -7.546 -2.270 1.00 45.31 189 VAL A O 1
ATOM 1506 N N . MET A 1 190 ? -25.210 -5.385 -2.445 1.00 42.38 190 MET A N 1
ATOM 1507 C CA . MET A 1 190 ? -24.069 -4.987 -1.600 1.00 42.38 190 MET A CA 1
ATOM 1508 C C . MET A 1 190 ? -24.318 -5.053 -0.082 1.00 42.38 190 MET A C 1
ATOM 1510 O O . MET A 1 190 ? -23.355 -5.013 0.679 1.00 42.38 190 MET A O 1
ATOM 1514 N N . ARG A 1 191 ? -25.570 -5.160 0.395 1.00 42.84 191 ARG A N 1
ATOM 1515 C CA . ARG A 1 191 ? -25.835 -5.219 1.852 1.00 42.84 191 ARG A CA 1
ATOM 1516 C C . ARG A 1 191 ? -25.659 -6.621 2.442 1.00 42.84 191 ARG A C 1
ATOM 1518 O O . ARG A 1 191 ? -25.347 -6.733 3.622 1.00 42.84 191 ARG A O 1
ATOM 1525 N N . ASN A 1 192 ? -25.753 -7.673 1.628 1.00 38.69 192 ASN A N 1
ATOM 1526 C CA . ASN A 1 192 ? -25.655 -9.057 2.109 1.00 38.69 192 ASN A CA 1
ATOM 1527 C C . ASN A 1 192 ? -24.229 -9.633 2.095 1.00 38.69 192 ASN A C 1
ATOM 1529 O O . ASN A 1 192 ? -23.963 -10.588 2.816 1.00 38.69 192 ASN A O 1
ATOM 1533 N N . LEU A 1 193 ? -23.273 -8.989 1.414 1.00 40.91 193 LEU A N 1
ATOM 1534 C CA . LEU A 1 193 ? -21.841 -9.246 1.647 1.00 40.91 193 LEU A CA 1
ATOM 1535 C C . LEU A 1 193 ? -21.369 -8.727 3.018 1.00 40.91 193 LEU A C 1
ATOM 1537 O O . LEU A 1 193 ? -20.300 -9.099 3.496 1.00 40.91 193 LEU A O 1
ATOM 1541 N N . GLN A 1 194 ? -22.146 -7.846 3.660 1.00 40.88 194 GLN A N 1
ATOM 1542 C CA . GLN A 1 194 ? -21.767 -7.208 4.921 1.00 40.88 194 GLN A CA 1
ATOM 1543 C C . GLN A 1 194 ? -22.050 -8.071 6.157 1.00 40.88 194 GLN A C 1
ATOM 1545 O O . GLN A 1 194 ? -21.500 -7.786 7.220 1.00 40.88 194 GLN A O 1
ATOM 1550 N N . GLN A 1 195 ? -22.866 -9.119 6.027 1.00 38.69 195 GLN A N 1
ATOM 1551 C CA . GLN A 1 195 ? -23.205 -10.043 7.108 1.00 38.69 195 GLN A CA 1
ATOM 1552 C C . GLN A 1 195 ? -23.481 -11.440 6.541 1.00 38.69 195 GLN A C 1
ATOM 1554 O O . GLN A 1 195 ? -24.606 -11.930 6.578 1.00 38.69 195 GLN A O 1
ATOM 1559 N N . LEU A 1 196 ? -22.449 -12.110 6.021 1.00 37.69 196 LEU A N 1
ATOM 1560 C CA . LEU A 1 196 ? -22.532 -13.561 5.857 1.00 37.69 196 LEU A CA 1
ATOM 1561 C C . LEU A 1 196 ? -22.825 -14.175 7.244 1.00 37.69 196 LEU A C 1
ATOM 1563 O O . LEU A 1 196 ? -22.056 -13.899 8.173 1.00 37.69 196 LEU A O 1
ATOM 1567 N N . PRO A 1 197 ? -23.870 -15.015 7.413 1.00 33.25 197 PRO A N 1
ATOM 1568 C CA . PRO A 1 197 ? -24.265 -15.612 8.700 1.00 33.25 197 PRO A CA 1
ATOM 1569 C C . PRO A 1 197 ? -23.239 -16.567 9.340 1.00 33.25 197 PRO A C 1
ATOM 1571 O O . PRO A 1 197 ? -23.579 -17.364 10.208 1.00 33.25 197 PRO A O 1
ATOM 1574 N N . SER A 1 198 ? -21.980 -16.529 8.912 1.00 41.81 198 SER A N 1
ATOM 1575 C CA . SER A 1 198 ? -20.913 -17.405 9.386 1.00 41.81 198 SER A CA 1
ATOM 1576 C C . SER A 1 198 ? -19.522 -16.763 9.354 1.00 41.81 198 SER A C 1
ATOM 1578 O O . SER A 1 198 ? -18.532 -17.482 9.481 1.00 41.81 198 SER A O 1
ATOM 1580 N N . GLN A 1 199 ? -19.394 -15.425 9.295 1.00 44.94 199 GLN A N 1
ATOM 1581 C CA . GLN A 1 199 ? -18.102 -14.773 9.607 1.00 44.94 199 GLN A CA 1
ATOM 1582 C C . GLN A 1 199 ? -17.616 -15.043 11.049 1.00 44.94 199 GLN A C 1
ATOM 1584 O O . GLN A 1 199 ? -16.471 -14.755 11.380 1.00 44.94 199 GLN A O 1
ATOM 1589 N N . SER A 1 200 ? -18.448 -15.663 11.890 1.00 41.03 200 SER A N 1
ATOM 1590 C CA . SER A 1 200 ? -18.079 -16.261 13.177 1.00 41.03 200 SER A CA 1
ATOM 1591 C C . SER A 1 200 ? -17.254 -17.556 13.074 1.00 41.03 200 SER A C 1
ATOM 1593 O O . SER A 1 200 ? -16.743 -18.012 14.093 1.00 41.03 200 SER A O 1
ATOM 1595 N N . SER A 1 201 ? -17.129 -18.163 11.887 1.00 40.34 201 SER A N 1
ATOM 1596 C CA . SER A 1 201 ? -16.486 -19.478 11.699 1.00 40.34 201 SER A CA 1
ATOM 1597 C C . SER A 1 201 ? -15.163 -19.453 10.932 1.00 40.34 201 SER A C 1
ATOM 1599 O O . SER A 1 201 ? -14.412 -20.425 10.997 1.00 40.34 201 SER A O 1
ATOM 1601 N N . LEU A 1 202 ? -14.792 -18.321 10.320 1.00 45.78 202 LEU A N 1
ATOM 1602 C CA . LEU A 1 202 ? -13.367 -18.020 10.210 1.00 45.78 202 LEU A CA 1
ATOM 1603 C C . LEU A 1 202 ? -12.897 -17.780 11.642 1.00 45.78 202 LEU A C 1
ATOM 1605 O O . LEU A 1 202 ? -13.475 -16.906 12.296 1.00 45.78 202 LEU A O 1
ATOM 1609 N N . PRO A 1 203 ? -11.890 -18.500 12.176 1.00 48.31 203 PRO A N 1
ATOM 1610 C CA . PRO A 1 203 ? -11.240 -18.018 13.379 1.00 48.31 203 PRO A CA 1
ATOM 1611 C C . PRO A 1 203 ? -10.774 -16.615 13.021 1.00 48.31 203 PRO A C 1
ATOM 1613 O O . PRO A 1 203 ? -9.897 -16.487 12.171 1.00 48.31 203 PRO A O 1
ATOM 1616 N N . ILE A 1 204 ? -11.430 -15.589 13.582 1.00 53.91 204 ILE A N 1
ATOM 1617 C CA . ILE A 1 204 ? -11.073 -14.184 13.394 1.00 53.91 204 ILE A CA 1
ATOM 1618 C C . ILE A 1 204 ? -9.575 -14.162 13.626 1.00 53.91 204 ILE A C 1
ATOM 1620 O O . ILE A 1 204 ? -9.121 -14.360 14.760 1.00 53.91 204 ILE A O 1
ATOM 1624 N N . LEU A 1 205 ? -8.809 -14.079 12.536 1.00 58.78 205 LEU A N 1
ATOM 1625 C CA . LEU A 1 205 ? -7.368 -14.167 12.616 1.00 58.78 205 LEU A CA 1
ATOM 1626 C C . LEU A 1 205 ? -7.002 -12.877 13.311 1.00 58.78 205 LEU A C 1
ATOM 1628 O O . LEU A 1 205 ? -7.039 -11.811 12.704 1.00 58.78 205 LEU A O 1
ATOM 1632 N N . LYS A 1 206 ? -6.799 -12.973 14.630 1.00 60.44 206 LYS A N 1
ATOM 1633 C CA . LYS A 1 206 ? -6.626 -11.797 15.469 1.00 60.44 206 LYS A CA 1
ATOM 1634 C C . LYS A 1 206 ? -5.530 -10.948 14.830 1.00 60.44 206 LYS A C 1
ATOM 1636 O O . LYS A 1 206 ? -4.515 -11.526 14.410 1.00 60.44 206 LYS A O 1
ATOM 1641 N N . PRO A 1 207 ? -5.708 -9.621 14.751 1.00 55.72 207 PRO A N 1
ATOM 164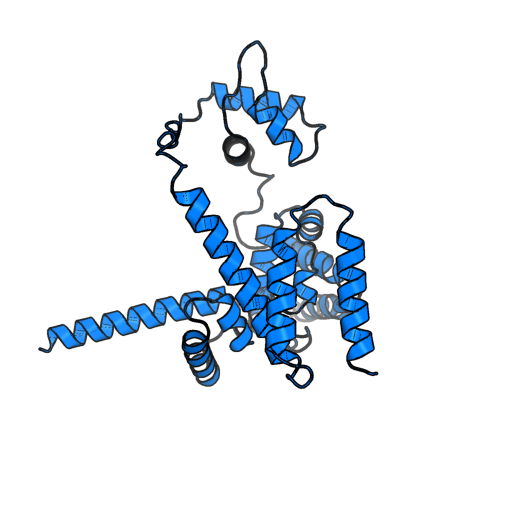2 C CA . PRO A 1 207 ? -4.638 -8.735 14.334 1.00 55.72 207 PRO A CA 1
ATOM 1643 C C . PRO A 1 207 ? -3.342 -9.105 15.057 1.00 55.72 207 PRO A C 1
ATOM 1645 O O . PRO A 1 207 ? -3.329 -9.296 16.271 1.00 55.72 207 PRO A O 1
ATOM 1648 N N . GLY A 1 208 ? -2.271 -9.311 14.292 1.00 57.06 208 GLY A N 1
ATOM 1649 C CA . GLY A 1 208 ? -0.976 -9.716 14.841 1.00 57.06 208 GLY A CA 1
ATOM 1650 C C . GLY A 1 208 ? -0.813 -11.215 15.124 1.00 57.06 208 GLY A C 1
ATOM 1651 O O . GLY A 1 208 ? 0.262 -11.613 15.589 1.00 57.06 208 GLY A O 1
ATOM 1652 N N . SER A 1 209 ? -1.800 -12.065 14.806 1.00 68.81 209 SER A N 1
ATOM 1653 C CA . SER A 1 209 ? -1.654 -13.518 14.933 1.00 68.81 209 SER A CA 1
ATOM 1654 C C . SER A 1 209 ? -0.425 -13.995 14.154 1.00 68.81 209 SER A C 1
ATOM 1656 O O . SER A 1 209 ? -0.161 -13.572 13.026 1.00 68.81 209 SER A O 1
ATOM 1658 N N . ARG A 1 210 ? 0.372 -14.868 14.782 1.00 70.56 210 ARG A N 1
ATOM 1659 C CA . ARG A 1 210 ? 1.610 -15.401 14.187 1.00 70.56 210 ARG A CA 1
ATOM 1660 C C . ARG A 1 210 ? 1.350 -16.027 12.814 1.00 70.56 210 ARG A C 1
ATOM 1662 O O . ARG A 1 210 ? 2.171 -15.878 11.924 1.00 70.56 210 ARG A O 1
ATOM 1669 N N . ARG A 1 211 ? 0.174 -16.635 12.641 1.00 71.94 211 ARG A N 1
ATOM 1670 C CA . ARG A 1 211 ? -0.279 -17.292 11.409 1.00 71.94 211 ARG A CA 1
ATOM 1671 C C . ARG A 1 211 ? -0.390 -16.343 10.215 1.00 71.94 211 ARG A C 1
ATOM 1673 O O . ARG A 1 211 ? 0.068 -16.686 9.139 1.00 71.94 211 ARG A O 1
ATOM 1680 N N . LEU A 1 212 ? -0.900 -15.127 10.403 1.00 76.00 212 LEU A N 1
ATOM 1681 C CA . LEU A 1 212 ? -0.973 -14.138 9.318 1.00 76.00 212 LEU A CA 1
ATOM 1682 C C . LEU A 1 212 ? 0.398 -13.658 8.848 1.00 76.00 212 LEU A C 1
ATOM 1684 O O . LEU A 1 212 ? 0.573 -13.323 7.682 1.00 76.00 212 LEU A O 1
ATOM 1688 N N . ARG A 1 213 ? 1.375 -13.619 9.760 1.00 77.69 213 ARG A N 1
ATOM 1689 C CA . ARG A 1 213 ? 2.761 -13.270 9.421 1.00 77.69 213 ARG A CA 1
ATOM 1690 C C . ARG A 1 213 ? 3.475 -14.383 8.654 1.00 77.69 213 ARG A C 1
ATOM 1692 O O . ARG A 1 213 ? 4.545 -14.124 8.123 1.00 77.69 213 ARG A O 1
ATOM 1699 N N . MET A 1 214 ? 2.908 -15.589 8.630 1.00 82.62 214 MET A N 1
ATOM 1700 C CA . MET A 1 214 ? 3.452 -16.733 7.900 1.00 82.62 214 MET A CA 1
ATOM 1701 C C . MET A 1 214 ? 2.929 -16.826 6.464 1.00 82.62 214 MET A C 1
ATOM 1703 O O . MET A 1 214 ? 3.458 -17.628 5.705 1.00 82.62 214 MET A O 1
ATOM 1707 N N . LEU A 1 215 ? 1.933 -16.016 6.080 1.00 86.12 215 LEU A N 1
ATOM 1708 C CA . LEU A 1 215 ? 1.455 -15.988 4.702 1.00 86.12 215 LEU A CA 1
ATOM 1709 C C . LEU A 1 215 ? 2.537 -15.436 3.772 1.00 86.12 215 LEU A C 1
ATOM 1711 O O . LEU A 1 215 ? 3.028 -14.316 3.953 1.00 86.12 215 LEU A O 1
ATOM 1715 N N . ASN A 1 216 ? 2.878 -16.223 2.757 1.00 89.38 216 ASN A N 1
ATOM 1716 C CA . ASN A 1 216 ? 3.750 -15.811 1.674 1.00 89.38 216 ASN A CA 1
ATOM 1717 C C . ASN A 1 216 ? 2.903 -15.149 0.579 1.00 89.38 216 ASN A C 1
ATOM 1719 O O . ASN A 1 216 ? 2.335 -15.819 -0.283 1.00 89.38 216 ASN A O 1
ATOM 1723 N N . TRP A 1 217 ? 2.812 -13.819 0.642 1.00 89.94 217 TRP A N 1
ATOM 1724 C CA . TRP A 1 217 ? 2.016 -13.004 -0.282 1.00 89.94 217 TRP A CA 1
ATOM 1725 C C . TRP A 1 217 ? 2.510 -13.043 -1.727 1.00 89.94 217 TRP A C 1
ATOM 1727 O O . TRP A 1 217 ? 1.703 -12.841 -2.628 1.00 89.94 217 TRP A O 1
ATOM 1737 N N . VAL A 1 218 ? 3.794 -13.335 -1.951 1.00 88.06 218 VAL A N 1
ATOM 1738 C CA . VAL A 1 218 ? 4.357 -13.481 -3.301 1.00 88.06 218 VAL A CA 1
ATOM 1739 C C . VAL A 1 218 ? 3.764 -14.719 -3.969 1.00 88.06 218 VAL A C 1
ATOM 1741 O O . VAL A 1 218 ? 3.162 -14.605 -5.029 1.00 88.06 218 VAL A O 1
ATOM 1744 N N . MET A 1 219 ? 3.788 -15.864 -3.280 1.00 89.19 219 MET A N 1
ATOM 1745 C CA . MET A 1 219 ? 3.150 -17.102 -3.758 1.00 89.19 219 MET A CA 1
ATOM 1746 C C . MET A 1 219 ? 1.636 -16.937 -3.960 1.00 89.19 219 MET A C 1
ATOM 1748 O O . MET A 1 219 ? 1.056 -17.517 -4.873 1.00 89.19 219 MET A O 1
ATOM 1752 N N . ILE A 1 220 ? 0.974 -16.153 -3.099 1.00 92.62 220 ILE A N 1
ATOM 1753 C CA . ILE A 1 220 ? -0.458 -15.850 -3.251 1.00 92.62 220 ILE A CA 1
ATOM 1754 C C . ILE A 1 220 ? -0.695 -15.043 -4.530 1.00 92.62 220 ILE A C 1
ATOM 1756 O O . ILE A 1 220 ? -1.577 -15.388 -5.310 1.00 92.62 220 ILE A O 1
ATOM 1760 N N . ALA A 1 221 ? 0.093 -13.994 -4.764 1.00 90.25 221 ALA A N 1
ATOM 1761 C CA . ALA A 1 221 ? -0.017 -13.167 -5.962 1.00 90.25 221 ALA A CA 1
ATOM 1762 C C . ALA A 1 221 ? 0.247 -13.962 -7.247 1.00 90.25 221 ALA A C 1
ATOM 1764 O O . ALA A 1 221 ? -0.493 -13.810 -8.215 1.00 90.25 221 ALA A O 1
ATOM 1765 N N . GLU A 1 222 ? 1.231 -14.86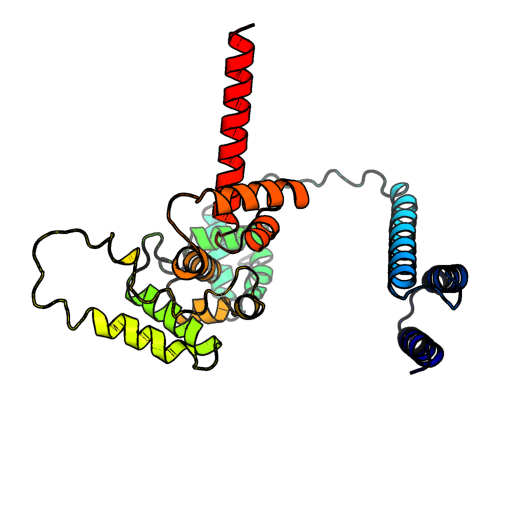6 -7.233 1.00 87.75 222 GLU A N 1
ATOM 1766 C CA . GLU A 1 222 ? 1.503 -15.783 -8.348 1.00 87.75 222 GLU A CA 1
ATOM 1767 C C . GLU A 1 222 ? 0.288 -16.656 -8.692 1.00 87.75 222 GLU A C 1
ATOM 1769 O O . GLU A 1 222 ? 0.012 -16.884 -9.869 1.00 87.75 222 GLU A O 1
ATOM 1774 N N . LYS A 1 223 ? -0.482 -17.102 -7.689 1.00 91.75 223 LYS A N 1
ATOM 1775 C CA . LYS A 1 223 ? -1.721 -17.869 -7.906 1.00 91.75 223 LYS A CA 1
ATOM 1776 C C . LYS A 1 223 ? -2.903 -17.010 -8.342 1.00 91.75 223 LYS A C 1
ATOM 1778 O O . LYS A 1 223 ? -3.690 -17.436 -9.185 1.00 91.75 223 LYS A O 1
ATOM 1783 N N . VAL A 1 224 ? -3.030 -15.799 -7.801 1.00 91.88 224 VAL A N 1
ATOM 1784 C CA . VAL A 1 224 ? -4.067 -14.846 -8.227 1.00 91.88 224 VAL A CA 1
ATOM 1785 C C . VAL A 1 224 ? -3.828 -14.396 -9.672 1.00 91.88 224 VAL A C 1
ATOM 1787 O O . VAL A 1 224 ? -4.796 -14.183 -10.399 1.00 91.88 224 VAL A O 1
ATOM 1790 N N . GLN A 1 225 ? -2.563 -14.317 -10.108 1.00 89.19 225 GLN A N 1
ATOM 1791 C CA . GLN A 1 225 ? -2.067 -13.944 -11.447 1.00 89.19 225 GLN A CA 1
ATOM 1792 C C . GLN A 1 225 ? -2.411 -12.520 -11.909 1.00 89.19 225 GLN A C 1
ATOM 1794 O O . GLN A 1 225 ? -1.648 -11.920 -12.659 1.00 89.19 225 GLN A O 1
ATOM 1799 N N . SER A 1 226 ? -3.538 -11.961 -11.472 1.00 87.31 226 SER A N 1
ATOM 1800 C CA . SER A 1 226 ? -4.037 -10.645 -11.874 1.00 87.31 226 SER A CA 1
ATOM 1801 C C . SER A 1 226 ? -3.680 -9.523 -10.903 1.00 87.31 226 SER A C 1
ATOM 1803 O O . SER A 1 226 ? -3.963 -8.366 -11.189 1.00 87.31 226 SER A O 1
ATOM 1805 N N . ARG A 1 227 ? -3.096 -9.829 -9.740 1.00 89.81 227 ARG A N 1
ATOM 1806 C CA . ARG A 1 227 ? -2.796 -8.858 -8.677 1.00 89.81 227 ARG A CA 1
ATOM 1807 C C . ARG A 1 227 ? -1.407 -9.088 -8.128 1.00 89.81 227 ARG A C 1
ATOM 1809 O O . ARG A 1 227 ? -0.952 -10.225 -8.053 1.00 89.81 227 ARG A O 1
ATOM 1816 N N . ASN A 1 228 ? -0.752 -8.017 -7.695 1.00 88.56 228 ASN A N 1
ATOM 1817 C CA . ASN A 1 228 ? 0.529 -8.142 -7.001 1.00 88.56 228 ASN A CA 1
ATOM 1818 C C . ASN A 1 228 ? 0.348 -8.512 -5.514 1.00 88.56 228 ASN A C 1
ATOM 1820 O O . ASN A 1 228 ? -0.760 -8.514 -4.968 1.00 88.56 228 ASN A O 1
ATOM 1824 N N . ASP A 1 229 ? 1.456 -8.828 -4.845 1.00 88.50 229 ASP A N 1
ATOM 1825 C CA . ASP A 1 229 ? 1.499 -9.249 -3.439 1.00 88.50 229 ASP A CA 1
ATOM 1826 C C . ASP A 1 229 ? 0.955 -8.172 -2.490 1.00 88.50 229 ASP A C 1
ATOM 1828 O O . ASP A 1 229 ? 0.232 -8.472 -1.535 1.00 88.50 229 ASP A O 1
ATOM 1832 N N . TYR A 1 230 ? 1.263 -6.905 -2.775 1.00 85.19 230 TYR A N 1
ATOM 1833 C CA . TYR A 1 230 ? 0.784 -5.766 -2.007 1.00 85.19 230 TYR A CA 1
ATOM 1834 C C . TYR A 1 230 ? -0.740 -5.631 -2.091 1.00 85.19 230 TYR A C 1
ATOM 1836 O O . TYR A 1 230 ? -1.385 -5.517 -1.049 1.00 85.19 230 TYR A O 1
ATOM 1844 N N . GLU A 1 231 ? -1.308 -5.693 -3.296 1.00 89.81 231 GLU A N 1
ATOM 1845 C CA . GLU A 1 231 ? -2.748 -5.615 -3.549 1.00 89.81 231 GLU A CA 1
ATOM 1846 C C . GLU A 1 231 ? -3.488 -6.787 -2.908 1.00 89.81 231 GLU A C 1
ATOM 1848 O O . GLU A 1 231 ? -4.498 -6.575 -2.239 1.00 89.81 231 GLU A O 1
ATOM 1853 N N . CYS A 1 232 ? -2.968 -8.012 -3.047 1.00 91.69 232 CYS A N 1
ATOM 1854 C CA . CYS A 1 232 ? -3.535 -9.197 -2.403 1.00 91.69 232 CYS A CA 1
ATOM 1855 C C . CYS A 1 232 ? -3.576 -9.034 -0.881 1.00 91.69 232 CYS A C 1
ATOM 1857 O O . CYS A 1 232 ? -4.605 -9.273 -0.247 1.00 91.69 232 CYS A O 1
ATOM 1859 N N . ARG A 1 233 ? -2.471 -8.575 -0.285 1.00 88.81 233 ARG A N 1
ATOM 1860 C CA . ARG A 1 233 ? -2.367 -8.344 1.158 1.00 88.81 233 ARG A CA 1
ATOM 1861 C C . ARG A 1 233 ? -3.288 -7.227 1.630 1.00 88.81 233 ARG A C 1
ATOM 1863 O O . ARG A 1 233 ? -3.942 -7.365 2.664 1.00 88.81 233 ARG A O 1
ATOM 1870 N N . GLU A 1 234 ? -3.316 -6.107 0.916 1.00 85.19 234 GLU A N 1
ATOM 1871 C CA . GLU A 1 234 ? -4.187 -4.981 1.239 1.00 85.19 234 GLU A CA 1
ATOM 1872 C C . GLU A 1 234 ? -5.651 -5.398 1.144 1.00 85.19 234 GLU A C 1
ATOM 1874 O O . GLU A 1 234 ? -6.403 -5.178 2.096 1.00 85.19 234 GLU A O 1
ATOM 1879 N N . HIS A 1 235 ? -6.040 -6.060 0.053 1.00 89.50 235 HIS A N 1
ATOM 1880 C CA . HIS A 1 235 ? -7.399 -6.537 -0.131 1.00 89.50 235 HIS A CA 1
ATOM 1881 C C . HIS A 1 235 ? -7.777 -7.528 0.954 1.00 89.50 235 HIS A C 1
ATOM 1883 O O . HIS A 1 235 ? -8.794 -7.327 1.613 1.00 89.50 235 HIS A O 1
ATOM 1889 N N . PHE A 1 236 ? -6.926 -8.521 1.228 1.00 88.75 236 PHE A N 1
ATOM 1890 C CA . PHE A 1 236 ? -7.165 -9.473 2.301 1.00 88.75 236 PHE A CA 1
ATOM 1891 C C . PHE A 1 236 ? -7.390 -8.769 3.637 1.00 88.75 236 PHE A C 1
ATOM 1893 O O . PHE A 1 236 ? -8.357 -9.056 4.353 1.00 88.75 236 PHE A O 1
ATOM 1900 N N . HIS A 1 237 ? -6.525 -7.804 3.965 1.00 80.75 237 HIS A N 1
ATOM 1901 C CA . HIS A 1 237 ? -6.679 -7.059 5.199 1.00 80.75 237 HIS A CA 1
ATOM 1902 C C . HIS A 1 237 ? -7.958 -6.225 5.212 1.00 80.75 237 HIS A C 1
ATOM 1904 O O . HIS A 1 237 ? -8.623 -6.122 6.241 1.00 80.75 237 HIS A O 1
ATOM 1910 N N . SER A 1 238 ? -8.317 -5.655 4.065 1.00 78.19 238 SER A N 1
ATOM 1911 C CA . SER A 1 238 ? -9.487 -4.808 3.923 1.00 78.19 238 SER A CA 1
ATOM 1912 C C . SER A 1 238 ? -10.808 -5.591 3.960 1.00 78.19 238 SER A C 1
ATOM 1914 O O . SER A 1 238 ? -11.813 -5.081 4.474 1.00 78.19 238 SER A O 1
ATOM 1916 N N . THR A 1 239 ? -10.798 -6.820 3.438 1.00 80.50 239 THR A N 1
ATOM 1917 C CA . THR A 1 239 ? -11.964 -7.667 3.158 1.00 80.50 239 THR A CA 1
ATOM 1918 C C . THR A 1 239 ? -12.207 -8.692 4.247 1.00 80.50 239 THR A C 1
ATOM 1920 O O . THR A 1 239 ? -13.287 -8.693 4.832 1.00 80.50 239 THR A O 1
ATOM 1923 N N . TYR A 1 240 ? -11.200 -9.496 4.579 1.00 76.69 240 TYR A N 1
ATOM 1924 C CA . TYR A 1 240 ? -11.356 -10.641 5.483 1.00 76.69 240 TYR A CA 1
ATOM 1925 C C . TYR A 1 240 ? -10.858 -10.363 6.895 1.00 76.69 240 TYR A C 1
ATOM 1927 O O . TYR A 1 240 ? -11.367 -10.920 7.861 1.00 76.69 240 TYR A O 1
ATOM 1935 N N . HIS A 1 241 ? -9.856 -9.496 7.027 1.00 70.62 241 HIS A N 1
ATOM 1936 C CA . HIS A 1 241 ? -9.236 -9.203 8.318 1.00 70.62 241 HIS A CA 1
ATOM 1937 C C . HIS A 1 241 ? -9.809 -7.947 8.996 1.00 70.62 241 HIS A C 1
ATOM 1939 O O . HIS A 1 241 ? -9.503 -7.654 10.157 1.00 70.62 241 HIS A O 1
ATOM 1945 N N . ASN A 1 242 ? -10.617 -7.158 8.292 1.00 59.91 242 ASN A N 1
ATOM 1946 C CA . ASN A 1 242 ? -11.261 -6.001 8.892 1.00 59.91 242 ASN A CA 1
ATOM 1947 C C . ASN A 1 242 ? -12.423 -6.473 9.760 1.00 59.91 242 ASN A C 1
ATOM 1949 O O . ASN A 1 242 ? -13.561 -6.584 9.303 1.00 59.91 242 ASN A O 1
ATOM 1953 N N . GLY A 1 243 ? -12.111 -6.686 11.038 1.00 62.38 243 GLY A N 1
ATOM 1954 C CA . GLY A 1 243 ? -13.102 -6.686 12.097 1.00 62.38 243 GLY A CA 1
ATOM 1955 C C . GLY A 1 243 ? -14.025 -5.471 11.980 1.00 62.38 243 GLY A C 1
ATOM 1956 O O . GLY A 1 243 ? -13.645 -4.429 11.439 1.00 62.38 243 GLY A O 1
ATOM 1957 N N . ASN A 1 244 ? -15.272 -5.678 12.402 1.00 71.31 244 ASN A N 1
ATOM 1958 C CA . ASN A 1 244 ? -16.376 -4.725 12.462 1.00 71.31 244 ASN A CA 1
ATOM 1959 C C . ASN A 1 244 ? -16.244 -3.536 11.492 1.00 71.31 244 ASN A C 1
ATOM 1961 O O . ASN A 1 244 ? -15.597 -2.535 11.780 1.00 71.31 244 ASN A O 1
ATOM 1965 N N . ARG A 1 245 ? -16.897 -3.595 10.328 1.00 77.19 245 ARG A N 1
ATOM 1966 C CA . ARG A 1 245 ? -16.984 -2.443 9.403 1.00 77.19 245 ARG A CA 1
ATOM 1967 C C . ARG A 1 245 ? -18.000 -1.380 9.844 1.00 77.19 245 ARG A C 1
ATOM 1969 O O . ARG A 1 245 ? -18.055 -0.313 9.241 1.00 77.19 245 ARG A O 1
ATOM 1976 N N . GLY A 1 246 ? -18.792 -1.668 10.877 1.00 84.44 246 GLY A N 1
ATOM 1977 C CA . GLY A 1 246 ? -19.820 -0.769 11.400 1.00 84.44 246 GLY A CA 1
ATOM 1978 C C . GLY A 1 246 ? -19.268 0.396 12.222 1.00 84.44 246 GLY A C 1
ATOM 1979 O O . GLY A 1 246 ? -18.057 0.542 12.412 1.00 84.44 246 GLY A O 1
ATOM 1980 N N . THR A 1 247 ? -20.178 1.216 12.744 1.00 91.38 247 THR A N 1
ATOM 1981 C CA . THR A 1 247 ? -19.882 2.289 13.703 1.00 91.38 247 THR A CA 1
ATOM 1982 C C . THR A 1 247 ? -19.020 1.769 14.853 1.00 91.38 247 THR A C 1
ATOM 1984 O O . THR A 1 247 ? -19.143 0.611 15.255 1.00 91.38 247 THR A O 1
ATOM 1987 N N . TRP A 1 248 ? -18.101 2.594 15.352 1.00 94.19 248 TRP A N 1
ATOM 1988 C CA . TRP A 1 248 ? -17.322 2.253 16.539 1.00 94.19 248 TRP A CA 1
ATOM 1989 C C . TRP A 1 248 ? -18.255 2.149 17.740 1.00 94.19 248 TRP A C 1
ATOM 1991 O O . TRP A 1 248 ? -18.928 3.120 18.077 1.00 94.19 248 TRP A O 1
ATOM 2001 N N . SER A 1 249 ? -18.302 0.975 18.367 1.00 94.56 249 SER A N 1
ATOM 2002 C CA . SER A 1 249 ? -19.016 0.818 19.635 1.00 94.56 249 SER A CA 1
ATOM 2003 C C . SER A 1 249 ? -18.307 1.604 20.740 1.00 94.56 249 SER A C 1
ATOM 2005 O O . SER A 1 249 ? -17.100 1.847 20.672 1.00 94.56 249 SER A O 1
ATOM 2007 N N . GLU A 1 250 ? -19.036 1.978 21.789 1.00 95.00 250 GLU A N 1
ATOM 2008 C CA . GLU A 1 250 ? -18.467 2.732 22.914 1.00 95.00 250 GLU A CA 1
ATOM 2009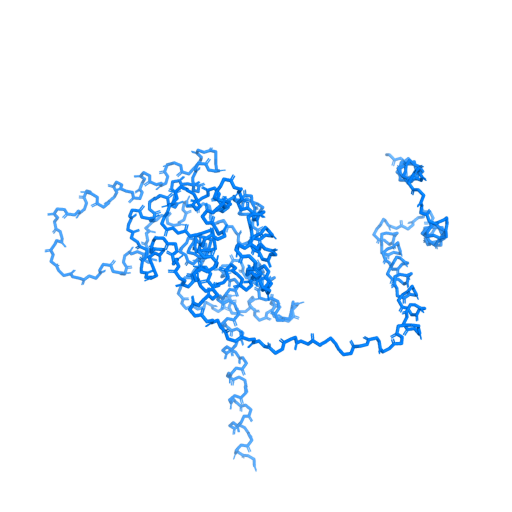 C C . GLU A 1 250 ? -17.299 1.994 23.579 1.00 95.00 250 GLU A C 1
ATOM 2011 O O . GLU A 1 250 ? -16.267 2.598 23.871 1.00 95.00 250 GLU A O 1
ATOM 2016 N N . GLY A 1 251 ? -17.404 0.668 23.726 1.00 94.81 251 GLY A N 1
ATOM 2017 C CA . GLY A 1 251 ? -16.318 -0.164 24.246 1.00 94.81 251 GLY A CA 1
ATOM 2018 C C . GLY A 1 251 ? -15.079 -0.176 23.344 1.00 94.81 251 GLY A C 1
ATOM 2019 O O . GLY A 1 251 ? -13.951 -0.165 23.838 1.00 94.81 251 GLY A O 1
ATOM 2020 N N . GLU A 1 252 ? -15.256 -0.149 22.019 1.00 95.31 252 GLU A N 1
ATOM 2021 C CA . GLU A 1 252 ? -14.135 -0.017 21.081 1.00 95.31 252 GLU A CA 1
ATOM 2022 C C . GLU A 1 252 ? -13.493 1.370 21.154 1.00 95.31 252 GLU A C 1
ATOM 2024 O O . GLU A 1 252 ? -12.267 1.455 21.166 1.00 95.31 252 GLU A O 1
ATOM 2029 N N . LEU A 1 253 ? -14.293 2.441 21.235 1.00 96.88 253 LEU A N 1
ATOM 2030 C CA . LEU A 1 253 ? -13.784 3.807 21.388 1.00 96.88 253 LEU A CA 1
ATOM 2031 C C . LEU A 1 253 ? -13.007 3.972 22.692 1.00 96.88 253 LEU A C 1
ATOM 2033 O O . LEU A 1 253 ? -11.936 4.575 22.679 1.00 96.88 253 LEU A O 1
ATOM 2037 N N . LYS A 1 254 ? -13.515 3.415 23.797 1.00 97.12 254 LYS A N 1
ATOM 2038 C CA . LYS A 1 254 ? -12.838 3.437 25.097 1.00 97.12 254 LYS A CA 1
ATOM 2039 C C . LYS A 1 254 ? -11.471 2.753 25.014 1.00 97.12 254 LYS A C 1
ATOM 2041 O O . LYS A 1 254 ? -10.464 3.396 25.291 1.00 97.12 254 LYS A O 1
ATOM 2046 N N . ARG A 1 255 ? -11.418 1.514 24.508 1.00 97.00 255 ARG A N 1
ATOM 2047 C CA . ARG A 1 255 ? -10.147 0.790 24.310 1.00 97.00 255 ARG A CA 1
ATOM 2048 C C . ARG A 1 255 ? -9.205 1.502 23.343 1.00 97.00 255 ARG A C 1
ATOM 2050 O O . ARG A 1 255 ? -7.996 1.467 23.532 1.00 97.00 255 ARG A O 1
ATOM 2057 N N . ALA A 1 256 ? -9.728 2.136 22.294 1.00 97.06 256 ALA A N 1
ATOM 2058 C CA . ALA A 1 256 ? -8.900 2.885 21.355 1.00 97.06 256 ALA A CA 1
ATOM 2059 C C . ALA A 1 256 ? -8.252 4.100 22.029 1.00 97.06 256 ALA A C 1
ATOM 2061 O O . ALA A 1 256 ? -7.058 4.310 21.841 1.00 97.06 256 ALA A O 1
ATOM 2062 N N . LYS A 1 257 ? -9.005 4.858 22.841 1.00 97.38 257 LYS A N 1
ATOM 2063 C CA . LYS A 1 257 ? -8.478 5.986 23.628 1.00 97.38 257 LYS A CA 1
ATOM 2064 C C . LYS A 1 257 ? -7.391 5.534 24.606 1.00 97.38 257 LYS A C 1
ATOM 2066 O O . LYS A 1 257 ? -6.295 6.078 24.557 1.00 97.38 257 LYS A O 1
ATOM 2071 N N . GLU A 1 258 ? -7.659 4.491 25.393 1.00 97.75 258 GLU A N 1
ATOM 2072 C CA . GLU A 1 258 ? -6.670 3.873 26.296 1.00 97.75 258 GLU A CA 1
ATOM 2073 C C . GLU A 1 258 ? -5.424 3.404 25.520 1.00 97.75 258 GLU A C 1
ATOM 2075 O O . GLU A 1 258 ? -4.285 3.624 25.926 1.00 97.75 258 GLU A O 1
ATOM 2080 N N . GLY A 1 259 ? -5.624 2.808 24.341 1.00 97.56 259 GLY A N 1
ATOM 2081 C CA . GLY A 1 259 ? -4.545 2.408 23.444 1.00 97.56 259 GLY A CA 1
ATOM 2082 C C . GLY A 1 259 ? -3.693 3.585 22.962 1.00 97.56 259 GLY A C 1
ATOM 2083 O O . GLY A 1 259 ? -2.467 3.477 22.955 1.00 97.56 259 GLY A O 1
ATOM 2084 N N . PHE A 1 260 ? -4.308 4.702 22.562 1.00 97.88 260 PHE A N 1
ATOM 2085 C CA . PHE A 1 260 ? -3.576 5.905 22.149 1.00 97.88 260 PHE A CA 1
ATOM 2086 C C . PHE A 1 260 ? -2.796 6.532 23.307 1.00 97.88 260 PHE A C 1
ATOM 2088 O O . PHE A 1 260 ? -1.693 7.020 23.083 1.00 97.88 260 PHE A O 1
ATOM 2095 N N . GLU A 1 261 ? -3.315 6.467 24.532 1.00 97.06 261 GLU A N 1
ATOM 2096 C CA . GLU A 1 261 ? -2.604 6.922 25.729 1.00 97.06 261 GLU A CA 1
ATOM 2097 C C . GLU A 1 261 ? -1.365 6.056 26.015 1.00 97.06 261 GLU A C 1
ATOM 2099 O O . GLU A 1 261 ? -0.272 6.579 26.226 1.00 97.06 261 GLU A O 1
ATOM 2104 N N . MET A 1 262 ? -1.491 4.728 25.922 1.00 97.75 262 MET A N 1
ATOM 2105 C CA . MET A 1 262 ? -0.375 3.808 26.184 1.00 97.75 262 MET A CA 1
ATOM 2106 C C . MET A 1 262 ? 0.673 3.750 25.063 1.00 97.75 262 MET A C 1
ATOM 2108 O O . MET A 1 262 ? 1.862 3.563 25.328 1.00 97.75 262 MET A O 1
ATOM 2112 N N . PHE A 1 263 ? 0.249 3.820 23.798 1.00 97.69 263 PHE A N 1
ATOM 2113 C CA . PHE A 1 263 ? 1.109 3.537 22.638 1.00 97.69 263 PHE A CA 1
ATOM 2114 C C . PHE A 1 263 ? 1.340 4.743 21.718 1.00 97.69 263 PHE A C 1
ATOM 2116 O O . PHE A 1 263 ? 2.065 4.617 20.722 1.00 97.69 263 PHE A O 1
ATOM 2123 N N . GLY A 1 264 ? 0.735 5.894 22.018 1.00 96.12 264 GLY A N 1
ATOM 2124 C CA . GLY A 1 264 ? 0.789 7.096 21.191 1.00 96.12 264 GLY A CA 1
ATOM 2125 C C . GLY A 1 264 ? 0.198 6.875 19.797 1.00 96.12 264 GLY A C 1
ATOM 2126 O O . GLY A 1 264 ? -0.745 6.112 19.594 1.00 96.12 264 GLY A O 1
ATOM 2127 N N . SER A 1 265 ? 0.814 7.492 18.788 1.00 96.06 265 SER A N 1
ATOM 2128 C CA . SER A 1 265 ? 0.372 7.447 17.384 1.00 96.06 265 SER A CA 1
ATOM 2129 C C . SER A 1 265 ? 0.565 6.087 16.687 1.00 96.06 265 SER A C 1
ATOM 2131 O O . SER A 1 265 ? 0.295 5.964 15.487 1.00 96.06 265 SER A O 1
ATOM 2133 N N . ASN A 1 266 ? 1.063 5.055 17.383 1.00 96.12 266 ASN A N 1
ATOM 2134 C CA . ASN A 1 266 ? 1.356 3.755 16.779 1.00 96.12 266 ASN A CA 1
ATOM 2135 C C . ASN A 1 266 ? 0.076 2.938 16.542 1.00 96.12 266 ASN A C 1
ATOM 2137 O O . ASN A 1 266 ? -0.281 2.043 17.309 1.00 96.12 266 ASN A O 1
ATOM 2141 N N . SER A 1 267 ? -0.584 3.215 15.416 1.00 94.56 267 SER A N 1
ATOM 2142 C CA . SER A 1 267 ? -1.881 2.626 15.052 1.00 94.56 267 SER A CA 1
ATOM 2143 C C . SER A 1 267 ? -1.865 1.095 14.986 1.00 94.56 267 SER A C 1
ATOM 2145 O O . SER A 1 267 ? -2.902 0.466 15.176 1.00 94.56 267 SER A O 1
ATOM 2147 N N . ARG A 1 268 ? -0.700 0.473 14.752 1.00 90.44 268 ARG A N 1
ATOM 2148 C CA . ARG A 1 268 ? -0.568 -0.990 14.733 1.00 90.44 268 ARG A CA 1
ATOM 2149 C C . ARG A 1 268 ? -0.739 -1.587 16.128 1.00 90.44 268 ARG A C 1
ATOM 2151 O O . ARG A 1 268 ? -1.544 -2.496 16.286 1.00 90.44 268 ARG A O 1
ATOM 2158 N N . LYS A 1 269 ? -0.041 -1.040 17.130 1.00 93.88 269 LYS A N 1
ATOM 2159 C CA . LYS A 1 269 ? -0.164 -1.483 18.530 1.00 93.88 269 LYS A CA 1
ATOM 2160 C C . LYS A 1 269 ? -1.551 -1.195 19.094 1.00 93.88 269 LYS A C 1
ATOM 2162 O O . LYS A 1 269 ? -2.125 -2.035 19.776 1.00 93.88 269 LYS A O 1
ATOM 2167 N N . VAL A 1 270 ? -2.113 -0.035 18.760 1.00 95.69 270 VAL A N 1
ATOM 2168 C CA . VAL A 1 270 ? -3.469 0.329 19.186 1.00 95.69 270 VAL A CA 1
ATOM 2169 C C . VAL A 1 270 ? -4.508 -0.611 18.568 1.00 95.69 270 VAL A C 1
ATOM 2171 O O . VAL A 1 270 ? -5.405 -1.065 19.267 1.00 95.69 270 VAL A O 1
ATOM 2174 N N . ALA A 1 271 ? -4.371 -0.980 17.291 1.00 91.19 271 ALA A N 1
ATOM 2175 C CA . ALA A 1 271 ? -5.245 -1.975 16.665 1.00 91.19 271 ALA A CA 1
ATOM 2176 C C . ALA A 1 271 ? -5.132 -3.362 17.311 1.00 91.19 271 ALA A C 1
ATOM 2178 O O . ALA A 1 271 ? -6.150 -4.016 17.525 1.00 91.19 271 ALA A O 1
ATOM 2179 N N . GLU A 1 272 ? -3.917 -3.795 17.660 1.00 88.62 272 GLU A N 1
ATOM 2180 C CA . GLU A 1 272 ? -3.701 -5.033 18.420 1.00 88.62 272 GLU A CA 1
ATOM 2181 C C . GLU A 1 272 ? -4.381 -4.978 19.799 1.00 88.62 272 GLU A C 1
ATOM 2183 O O . GLU A 1 272 ? -5.001 -5.958 20.206 1.00 88.62 272 GLU A O 1
ATOM 2188 N N . TYR A 1 273 ? -4.336 -3.826 20.479 1.00 93.19 273 TYR A N 1
ATOM 2189 C CA . TYR A 1 273 ? -4.994 -3.612 21.773 1.00 93.19 273 TYR A CA 1
ATOM 2190 C C . TYR A 1 273 ? -6.528 -3.586 21.677 1.00 93.19 273 TYR A C 1
ATOM 2192 O O . TYR A 1 273 ? -7.218 -4.220 22.473 1.00 93.19 273 TYR A O 1
ATOM 2200 N N . VAL A 1 274 ? -7.077 -2.894 20.674 1.00 93.06 274 VAL A N 1
ATOM 2201 C CA . VAL A 1 274 ? -8.525 -2.853 20.408 1.00 93.06 274 VAL A CA 1
ATOM 2202 C C . VAL A 1 274 ? -9.043 -4.234 19.996 1.00 93.06 274 VAL A C 1
ATOM 2204 O O . VAL A 1 274 ? -10.163 -4.605 20.350 1.00 93.06 274 VAL A O 1
ATOM 2207 N N . GLY A 1 275 ? -8.246 -4.994 19.239 1.00 87.75 275 GLY A N 1
ATOM 2208 C CA . GLY A 1 275 ? -8.502 -6.380 18.845 1.00 87.75 275 GLY A CA 1
ATOM 2209 C C . GLY A 1 275 ? -9.593 -6.578 17.787 1.00 87.75 275 GLY A C 1
ATOM 2210 O O . GLY A 1 275 ? -9.624 -7.623 17.142 1.00 87.75 275 GLY A O 1
ATOM 2211 N N . THR A 1 276 ? -10.469 -5.592 17.577 1.00 87.56 276 THR A N 1
ATOM 2212 C CA . THR A 1 276 ? -11.624 -5.682 16.665 1.00 87.56 276 THR A CA 1
ATOM 2213 C C . THR A 1 276 ? -11.514 -4.801 15.424 1.00 87.56 276 THR A C 1
ATOM 2215 O O . THR A 1 276 ? -12.387 -4.864 14.564 1.00 87.56 276 THR A O 1
ATOM 2218 N N . ARG A 1 277 ? -10.479 -3.963 15.316 1.00 88.88 277 ARG A N 1
ATOM 2219 C CA . ARG A 1 277 ? -10.316 -2.985 14.230 1.00 88.88 277 ARG A CA 1
ATOM 2220 C C . ARG A 1 277 ? -8.916 -3.067 13.644 1.00 88.88 277 ARG A C 1
ATOM 2222 O O . ARG A 1 277 ? -7.969 -3.438 14.332 1.00 88.88 277 ARG A O 1
ATOM 2229 N N . SER A 1 278 ? -8.774 -2.721 12.370 1.00 85.69 278 SER A N 1
ATOM 2230 C CA . SER A 1 278 ? -7.482 -2.728 11.689 1.00 85.69 278 SER A CA 1
ATOM 2231 C C . SER A 1 278 ? -6.657 -1.466 11.966 1.00 85.69 278 SER A C 1
ATOM 2233 O O . SER A 1 278 ? -7.216 -0.416 12.298 1.00 85.69 278 SER A O 1
ATOM 2235 N N . PRO A 1 279 ? -5.323 -1.521 11.777 1.00 89.25 279 PRO A N 1
ATOM 2236 C CA . PRO A 1 279 ? -4.451 -0.356 11.937 1.00 89.25 279 PRO A CA 1
ATOM 2237 C C . PRO A 1 279 ? -4.892 0.853 11.107 1.00 89.25 279 PRO A C 1
ATOM 2239 O O . PRO A 1 279 ? -4.820 1.984 11.578 1.00 89.25 279 PRO A O 1
ATOM 2242 N N . THR A 1 280 ? -5.407 0.626 9.898 1.00 86.56 280 THR A N 1
ATOM 2243 C CA . THR A 1 280 ? -5.912 1.693 9.027 1.00 86.56 280 THR A CA 1
ATOM 2244 C C . THR A 1 280 ? -7.184 2.332 9.589 1.00 86.56 280 THR A C 1
ATOM 2246 O O . THR A 1 280 ? -7.311 3.555 9.572 1.00 86.56 280 THR A O 1
ATOM 2249 N N . GLN A 1 281 ? -8.119 1.539 10.132 1.00 90.50 281 GLN A N 1
ATOM 2250 C CA . GLN A 1 281 ? -9.324 2.065 10.790 1.00 90.50 281 GLN A CA 1
ATOM 2251 C C . GLN A 1 281 ? -8.965 2.885 12.033 1.00 90.50 281 GLN A C 1
ATOM 2253 O O . GLN A 1 281 ? -9.510 3.969 12.231 1.00 90.50 281 GLN A O 1
ATOM 2258 N N . VAL A 1 282 ? -8.024 2.391 12.840 1.00 94.06 282 VAL A N 1
ATOM 2259 C CA . VAL A 1 282 ? -7.508 3.085 14.026 1.00 94.06 282 VAL A CA 1
ATOM 2260 C C . VAL A 1 282 ? -6.816 4.394 13.643 1.00 94.06 282 VAL A C 1
ATOM 2262 O O . VAL A 1 282 ? -7.087 5.427 14.246 1.00 94.06 282 VAL A O 1
ATOM 2265 N N . SER A 1 283 ? -5.975 4.385 12.607 1.00 94.56 283 SER A N 1
ATOM 2266 C CA . SER A 1 283 ? -5.305 5.591 12.111 1.00 94.56 283 SER A CA 1
ATOM 2267 C C . SER A 1 283 ? -6.313 6.654 11.660 1.00 94.56 283 SER A C 1
ATOM 2269 O O . SER A 1 283 ? -6.210 7.813 12.057 1.00 94.56 283 SER A O 1
ATOM 2271 N N . ARG A 1 284 ? -7.353 6.252 10.914 1.00 94.44 284 ARG A N 1
ATOM 2272 C CA . ARG A 1 284 ? -8.452 7.149 10.522 1.00 94.44 284 ARG A CA 1
ATOM 2273 C C . ARG A 1 284 ? -9.225 7.681 11.730 1.00 94.44 284 ARG A C 1
ATOM 2275 O O . ARG A 1 284 ? -9.538 8.868 11.764 1.00 94.44 284 ARG A O 1
ATOM 2282 N N . LEU A 1 285 ? -9.512 6.834 12.725 1.00 96.50 285 LEU A N 1
ATOM 2283 C CA . LEU A 1 285 ? -10.149 7.264 13.972 1.00 96.50 285 LEU A CA 1
ATOM 2284 C C . LEU A 1 285 ? -9.307 8.341 14.666 1.00 96.50 285 LEU A C 1
ATOM 2286 O O . LEU A 1 285 ? -9.852 9.372 15.043 1.00 96.50 285 LEU A O 1
ATOM 2290 N N . HIS A 1 286 ? -7.995 8.132 14.787 1.00 97.00 286 HIS A N 1
ATOM 2291 C CA . HIS A 1 286 ? -7.085 9.090 15.413 1.00 97.00 286 HIS A CA 1
ATOM 2292 C C . HIS A 1 286 ? -7.108 10.451 14.710 1.00 97.00 286 HIS A C 1
ATOM 2294 O O . HIS A 1 286 ? -7.273 11.479 15.364 1.00 97.00 286 HIS A O 1
ATOM 2300 N N . SER A 1 287 ? -7.015 10.466 13.376 1.00 96.50 287 SER A N 1
ATOM 2301 C CA . SER A 1 287 ? -7.110 11.706 12.598 1.00 96.50 287 SER A CA 1
ATOM 2302 C C . SER A 1 287 ? -8.444 12.423 12.818 1.00 96.50 287 SER A C 1
ATOM 2304 O O . SER A 1 287 ? -8.459 13.637 13.012 1.00 96.50 287 SER A O 1
ATOM 2306 N N . ASN A 1 288 ? -9.554 11.681 12.861 1.00 96.19 288 ASN A N 1
ATOM 2307 C CA . ASN A 1 288 ? -10.880 12.246 13.117 1.00 96.19 288 ASN A CA 1
ATOM 2308 C C . ASN A 1 288 ? -11.013 12.815 14.538 1.00 96.19 288 ASN A C 1
ATOM 2310 O O . ASN A 1 288 ? -11.646 13.853 14.716 1.00 96.19 288 ASN A O 1
ATOM 2314 N N . LEU A 1 289 ? -10.436 12.150 15.545 1.00 95.00 289 LEU A N 1
ATOM 2315 C CA . LEU A 1 289 ? -10.426 12.639 16.926 1.00 95.00 289 LEU A CA 1
ATOM 2316 C C . LEU A 1 289 ? -9.641 13.950 17.034 1.00 95.00 289 LEU A C 1
ATOM 2318 O O . LEU A 1 289 ? -10.185 14.933 17.527 1.00 95.00 289 LEU A O 1
ATOM 2322 N N . ARG A 1 290 ? -8.428 14.009 16.467 1.00 95.81 290 ARG A N 1
ATOM 2323 C CA . ARG A 1 290 ? -7.617 15.239 16.455 1.00 95.81 290 ARG A CA 1
ATOM 2324 C C . ARG A 1 290 ? -8.305 16.387 15.724 1.00 95.81 290 ARG A C 1
ATOM 2326 O O . ARG A 1 290 ? -8.239 17.527 16.169 1.00 95.81 290 ARG A O 1
ATOM 2333 N N . PHE A 1 291 ? -8.981 16.095 14.612 1.00 97.00 291 PHE A N 1
ATOM 2334 C CA . PHE A 1 291 ? -9.752 17.104 13.889 1.00 97.00 291 PHE A CA 1
ATOM 2335 C C . PHE A 1 291 ? -10.887 17.676 14.753 1.00 97.00 291 PHE A C 1
ATOM 2337 O O . PHE A 1 291 ? -11.054 18.891 14.807 1.00 97.00 291 PHE A O 1
ATOM 2344 N N . LYS A 1 292 ? -11.627 16.822 15.473 1.00 96.06 292 LYS A N 1
ATOM 2345 C CA . LYS A 1 292 ? -12.694 17.258 16.390 1.00 96.06 292 LYS A CA 1
ATOM 2346 C C . LYS A 1 292 ? -12.162 18.086 17.559 1.00 96.06 292 LYS A C 1
ATOM 2348 O O . LYS A 1 292 ? -12.742 19.120 17.858 1.00 96.06 292 LYS A O 1
ATOM 2353 N N . GLU A 1 293 ? -11.061 17.666 18.176 1.00 95.75 293 GLU A N 1
ATOM 2354 C CA . GLU A 1 293 ? -10.419 18.410 19.269 1.00 95.75 293 GLU A CA 1
ATOM 2355 C C . GLU A 1 293 ? -9.944 19.792 18.814 1.00 95.75 293 GLU A C 1
ATOM 2357 O O . GLU A 1 293 ? -10.168 20.783 19.501 1.00 95.75 293 GLU A O 1
ATOM 2362 N N . ASN A 1 294 ? -9.312 19.876 17.642 1.00 96.94 294 ASN A N 1
ATOM 2363 C CA . ASN A 1 294 ? -8.870 21.153 17.089 1.00 96.94 294 ASN A CA 1
ATOM 2364 C C . ASN A 1 294 ? -10.053 22.063 16.757 1.00 96.94 294 ASN A C 1
ATOM 2366 O O . ASN A 1 294 ? -9.991 23.255 17.033 1.00 96.94 294 ASN A O 1
ATOM 2370 N N . LYS A 1 295 ? -11.135 21.502 16.205 1.00 97.62 295 LYS A N 1
ATOM 2371 C CA . LYS A 1 295 ? -12.359 22.254 15.929 1.00 97.62 295 LYS A CA 1
ATOM 2372 C C . LYS A 1 295 ? -12.970 22.826 17.216 1.00 97.62 295 LYS A C 1
ATOM 2374 O O . LYS A 1 295 ? -13.242 24.015 17.261 1.00 97.62 295 LYS A O 1
ATOM 2379 N N . GLN A 1 296 ? -13.092 22.017 18.269 1.00 97.62 296 GLN A N 1
ATOM 2380 C CA . GLN A 1 296 ? -13.605 22.468 19.570 1.00 97.62 296 GLN A CA 1
ATOM 2381 C C . GLN A 1 296 ? -12.732 23.557 20.203 1.00 97.62 296 GLN A C 1
ATOM 2383 O O . GLN A 1 296 ? -13.249 24.488 20.805 1.00 97.62 296 GLN A O 1
ATOM 2388 N N . LYS A 1 297 ? -11.404 23.459 20.061 1.00 97.50 297 LYS A N 1
ATOM 2389 C CA . LYS A 1 297 ? -10.478 24.494 20.544 1.00 97.50 297 LYS A CA 1
ATOM 2390 C C . LYS A 1 297 ? -10.630 25.817 19.799 1.00 97.50 297 LYS A C 1
ATOM 2392 O O . LYS A 1 297 ? -10.449 26.855 20.416 1.00 97.50 297 LYS A O 1
ATOM 2397 N N . LEU A 1 298 ? -10.915 25.772 18.498 1.00 97.69 298 LEU A N 1
ATOM 2398 C CA . LEU A 1 298 ? -11.161 26.971 17.696 1.00 97.69 298 LEU A CA 1
ATOM 2399 C C . LEU A 1 298 ? -12.488 27.628 18.082 1.00 97.69 298 LEU A C 1
ATOM 2401 O O . LEU A 1 298 ? -12.494 28.817 18.356 1.00 97.69 298 LEU A O 1
ATOM 2405 N N . GLU A 1 299 ? -13.566 26.848 18.197 1.00 97.88 299 GLU A N 1
ATOM 2406 C CA . GLU A 1 299 ? -14.875 27.353 18.645 1.00 97.88 299 GLU A CA 1
ATOM 2407 C C . GLU A 1 299 ? -14.772 27.990 20.046 1.00 97.88 299 GLU A C 1
ATOM 2409 O O . GLU A 1 299 ? -15.247 29.096 20.262 1.00 97.88 299 GLU A O 1
ATOM 2414 N N . ALA A 1 300 ? -14.032 27.369 20.973 1.00 97.50 300 ALA A N 1
ATOM 2415 C CA . ALA A 1 300 ? -13.811 27.923 22.312 1.00 97.50 300 ALA A CA 1
ATOM 2416 C C . ALA A 1 300 ? -12.951 29.204 22.350 1.00 97.50 300 ALA A C 1
ATOM 2418 O O . ALA A 1 300 ? -12.974 29.906 23.356 1.00 97.50 300 ALA A O 1
ATOM 2419 N N . LEU A 1 301 ? -12.163 29.484 21.304 1.00 97.75 301 LEU A N 1
ATOM 2420 C CA . LEU A 1 301 ? -11.387 30.724 21.168 1.00 97.75 301 LEU A CA 1
ATOM 2421 C C . LEU A 1 301 ? -12.208 31.855 20.537 1.00 97.75 301 LEU A C 1
ATOM 2423 O O . LEU A 1 301 ? -11.870 33.017 20.727 1.00 97.75 301 LEU A O 1
ATOM 2427 N N . GLU A 1 302 ? -13.246 31.530 19.766 1.00 97.62 302 GLU A N 1
ATOM 2428 C CA . GLU A 1 302 ? -14.154 32.520 19.172 1.00 97.62 302 GLU A CA 1
ATOM 2429 C C . GLU A 1 302 ? -15.159 33.068 20.200 1.00 97.62 302 GLU A C 1
ATOM 2431 O O . GLU A 1 302 ? -15.644 34.186 20.044 1.00 97.62 302 GLU A O 1
ATOM 2436 N N . ASP A 1 303 ? -15.426 32.310 21.268 1.00 96.62 303 ASP A N 1
ATOM 2437 C CA . ASP A 1 303 ? -16.336 32.693 22.355 1.00 96.62 303 ASP A CA 1
ATOM 2438 C C . ASP A 1 303 ? -15.684 33.577 23.447 1.00 96.62 303 ASP A C 1
ATOM 2440 O O . ASP A 1 303 ? -16.387 34.053 24.344 1.00 96.62 303 ASP A O 1
ATOM 2444 N N . THR A 1 304 ? -14.360 33.782 23.409 1.00 93.25 304 THR A N 1
ATOM 2445 C CA . THR A 1 304 ? -13.596 34.610 24.374 1.00 93.25 304 THR A CA 1
ATOM 2446 C C . THR A 1 304 ? -13.280 35.994 23.838 1.00 93.25 304 THR A C 1
ATOM 2448 O O . THR A 1 304 ? -13.485 36.969 24.596 1.00 93.25 304 THR A O 1
#

Sequence (304 aa):
MSYALIADRILRKHAQGIQRGGDEEEDSAVVDAVLAAGESAPLRTLYMAIKLATSQQRNADKSDDSIQRSRVARKYTPVAREWTLEDDTLLKRLVQEHIDVPEPSIWHKVSGGTIDGAILLRTVPSCVRRWRVLYPPPLGQTGRWLVEEELRLQEAISEQFEGKYQVLVDVMLNKDLAQTKEKQMRSPVMRNLQQLPSQSSLPILKPGSRRLRMLNWVMIAEKVQSRNDYECREHFHSTYHNGNRGTWSEGELKRAKEGFEMFGSNSRKVAEYVGTRSPTQVSRLHSNLRFKENKQKLEALEDT

Radius of gyration: 28.59 Å; chains: 1; bounding box: 74×62×74 Å

Foldseek 3Di:
DDPVVVVVVVVVVVVVVVVPDDDPVLVPQLVVLQVVCDPPHDPVSNVVSSVVSVVVVVVVVVVVVVPPPPPDDPPPPPDPDDQDPVLVVLLVVLCVVCVVPDPPVSLVCSCQDDDPNDGNVHDSVVSVVVCCVVCVPVALPPDDQDPLLVLLLQVQLCVLVPNPCVVPSVVVVVVCVVPPPPPPDDDDVVVCLLCDVVLVPPPLCFQVNPSLVSDDLQSSCVRSVSHHSVCSNVCCCVRNNAFDPDDQDPLLVVLLVVQCVVPNLQLSSSSNRSRRGHSVVSNVVVVVVVVVVVVVVVVVVVVD

Secondary structure (DSSP, 8-state):
--HHHHHHHHHHHHHTTTTS---TTHHHHHHHHHHHT-TT--HHHHHHHHHHHHHHHHHHHHHHTTSS------------PPPPHHHHHHHHHHHHHTTTSPTTHHHHHHTT-EETTEE----HHHHHHHHHHHS-STT---SSPPHHHHHHHHHHHHHHTTTTTHHHHHHHHHHHHHHTTS--SS--HHHHTT--TTTTTS----TT-TTGGG--HHHHHHHHSSS-HHHHHHHHHHHTS----SPPPHHHHHHHHHHHHHHTT-HHHHHHHHSSS-HHHHHHHHHHHHHHHHHHHHHHHH--